Protein AF-A0A7S2IRY1-F1 (afdb_monomer_lite)

pLDDT: mean 79.45, std 18.73, range [34.19, 98.31]

Radius of gyration: 38.82 Å; chains: 1; bounding box: 70×58×123 Å

Sequence (283 aa):
SDCEAAIKAMVGKTEWGMREGLRLLGLPGAPLHFVPGLELRLCGHDIRVAVNTMIGHWLEDERAEFFEVLQRIRRIVECPAMEEQEAELLKQRAALACEKQEVLGRLQTLEAQLSAVDEKLAQLSEQGGEGIGRPSSIQEACATLAPLPSGLTPPCSSRSLPQTTEFSPVVANVAEALTTETQRAMERVATQLQQRRVQLVTGLTAHIEGQEEWLSSLATMPGSVTNASCIVGGASDSSSPLAVAVQDVLELCSKVQAVTGGDNIRPLTEPLTAGRRCRAKWM

Secondary structure (DSSP, 8-state):
-HHHHHHHHHHT--HHHHHHHHHHTT----SEEEETTTEEEETTEE-HHHHHHHHHHHHTT-HHHHHHHHHHHHHHHHS----HHHHHHHHHHHHHHHHHHHHHHHHHHHHHHHHHHHHHHHHHHHHTSSS--------------------------------GGGHHHHHHHHHHHHHHHHHHHHHHHHHHHHHHHHHHHHHHHHHHHHHHHHHHHHHH-TTSSTTTT--S--------HHHHHHHHHHHHHHHHHHHTTTTS---------S---------

Organism: NCBI:txid327968

Structure (mmCIF, N/CA/C/O backbone):
data_AF-A0A7S2IRY1-F1
#
_entry.id   AF-A0A7S2IRY1-F1
#
loop_
_atom_site.group_PDB
_atom_site.id
_atom_site.type_symbol
_atom_site.label_atom_id
_atom_site.label_alt_id
_atom_site.label_comp_id
_atom_site.label_asym_id
_atom_site.label_entity_id
_atom_site.label_seq_id
_atom_site.pdbx_PDB_ins_code
_atom_site.Cartn_x
_atom_site.Cartn_y
_atom_site.Cartn_z
_atom_site.occupancy
_atom_site.B_iso_or_equiv
_atom_site.auth_seq_id
_atom_site.auth_comp_id
_atom_site.auth_asym_id
_atom_site.auth_atom_id
_atom_site.pdbx_PDB_model_num
ATOM 1 N N . SER A 1 1 ? 5.672 5.631 -32.466 1.00 78.00 1 SER A N 1
ATOM 2 C CA . SER A 1 1 ? 6.860 6.126 -31.744 1.00 78.00 1 SER A CA 1
ATOM 3 C C . SER A 1 1 ? 7.013 5.428 -30.405 1.00 78.00 1 SER A C 1
ATOM 5 O O . SER A 1 1 ? 8.084 4.914 -30.118 1.00 78.00 1 SER A O 1
ATOM 7 N N . ASP A 1 2 ? 5.952 5.356 -29.603 1.00 93.44 2 ASP A N 1
ATOM 8 C CA . ASP A 1 2 ? 6.084 5.020 -28.179 1.00 93.44 2 ASP A CA 1
ATOM 9 C C . ASP A 1 2 ? 6.437 3.545 -27.936 1.00 93.44 2 ASP A C 1
ATOM 11 O O . ASP A 1 2 ? 7.211 3.247 -27.031 1.00 93.44 2 ASP A O 1
ATOM 15 N N . CYS A 1 3 ? 5.979 2.628 -28.799 1.00 96.62 3 CYS A N 1
ATOM 16 C CA . CYS A 1 3 ? 6.366 1.213 -28.733 1.00 96.62 3 CYS A CA 1
ATOM 17 C C . CYS A 1 3 ? 7.867 1.003 -28.980 1.00 96.62 3 CYS A C 1
ATOM 19 O O . CYS A 1 3 ? 8.494 0.208 -28.294 1.00 96.62 3 CYS A O 1
ATOM 21 N N . GLU A 1 4 ? 8.468 1.743 -29.911 1.00 97.50 4 GLU A N 1
ATOM 22 C CA . GLU A 1 4 ? 9.901 1.631 -30.199 1.00 97.50 4 GLU A CA 1
ATOM 23 C C . GLU A 1 4 ? 10.741 2.118 -29.012 1.00 97.50 4 GLU A C 1
ATOM 25 O O . GLU A 1 4 ? 11.676 1.440 -28.583 1.00 97.50 4 GLU A O 1
ATOM 30 N N . ALA A 1 5 ? 10.363 3.262 -28.430 1.00 97.69 5 ALA A N 1
ATOM 31 C CA . ALA A 1 5 ? 10.990 3.785 -27.220 1.00 97.69 5 ALA A CA 1
ATOM 32 C C . ALA A 1 5 ? 10.835 2.816 -26.036 1.00 97.69 5 ALA A C 1
ATOM 34 O O . ALA A 1 5 ? 11.799 2.583 -25.304 1.00 97.69 5 ALA A O 1
ATOM 35 N N . ALA A 1 6 ? 9.655 2.204 -25.893 1.00 97.81 6 ALA A N 1
ATOM 36 C CA . ALA A 1 6 ? 9.392 1.210 -24.864 1.00 97.81 6 ALA A CA 1
ATOM 37 C C . ALA A 1 6 ? 10.305 -0.012 -24.996 1.00 97.81 6 ALA A C 1
ATOM 39 O O . ALA A 1 6 ? 10.975 -0.391 -24.036 1.00 97.81 6 ALA A O 1
ATOM 40 N N . ILE A 1 7 ? 10.388 -0.600 -26.193 1.00 98.06 7 ILE A N 1
ATOM 41 C CA . ILE A 1 7 ? 11.222 -1.781 -26.430 1.00 98.06 7 ILE A CA 1
ATOM 42 C C . ILE A 1 7 ? 12.698 -1.441 -26.248 1.00 98.06 7 ILE A C 1
ATOM 44 O O . ILE A 1 7 ? 13.417 -2.181 -25.577 1.00 98.06 7 ILE A O 1
ATOM 48 N N . LYS A 1 8 ? 13.142 -0.278 -26.735 1.00 97.81 8 LYS A N 1
ATOM 49 C CA . LYS A 1 8 ? 14.510 0.205 -26.520 1.00 97.81 8 LYS A CA 1
ATOM 50 C C . LYS A 1 8 ? 14.857 0.319 -25.032 1.00 97.81 8 LYS A C 1
ATOM 52 O O . LYS A 1 8 ? 15.957 -0.068 -24.642 1.00 97.81 8 LYS A O 1
ATOM 57 N N . ALA A 1 9 ? 13.933 0.803 -24.202 1.00 97.69 9 ALA A N 1
ATOM 58 C CA . ALA A 1 9 ? 14.125 0.870 -22.755 1.00 97.69 9 ALA A CA 1
ATOM 59 C C . ALA A 1 9 ? 14.202 -0.531 -22.112 1.00 97.69 9 ALA A C 1
ATOM 61 O O . ALA A 1 9 ? 15.093 -0.790 -21.300 1.00 97.69 9 ALA A O 1
ATOM 62 N N . MET A 1 10 ? 13.324 -1.459 -22.511 1.00 97.50 10 MET A N 1
ATOM 63 C CA . MET A 1 10 ? 13.241 -2.811 -21.932 1.00 97.50 10 MET A CA 1
ATOM 64 C C . MET A 1 10 ? 14.425 -3.708 -22.313 1.00 97.50 10 MET A C 1
ATOM 66 O O . MET A 1 10 ? 14.877 -4.512 -21.495 1.00 97.50 10 MET A O 1
ATOM 70 N N . VAL A 1 11 ? 14.977 -3.549 -23.521 1.00 97.00 11 VAL A N 1
ATOM 71 C CA . VAL A 1 11 ? 16.160 -4.295 -23.995 1.00 97.00 11 VAL A CA 1
ATOM 72 C C . VAL A 1 11 ? 17.392 -4.031 -23.122 1.00 97.00 11 VAL A C 1
ATOM 74 O O . VAL A 1 11 ? 18.251 -4.904 -22.997 1.00 97.00 11 VAL A O 1
ATOM 77 N N . GLY A 1 12 ? 17.452 -2.881 -22.441 1.00 95.12 12 GLY A N 1
ATOM 78 C CA . GLY A 1 12 ? 18.511 -2.560 -21.484 1.00 95.12 12 GLY A CA 1
ATOM 79 C C . GLY A 1 12 ? 18.559 -3.474 -20.252 1.00 95.12 12 GLY A C 1
ATOM 80 O O . GLY A 1 12 ? 19.562 -3.458 -19.544 1.00 95.12 12 GLY A O 1
ATOM 81 N N . LYS A 1 13 ? 17.510 -4.277 -19.989 1.00 95.56 13 LYS A N 1
ATOM 82 C CA . LYS A 1 13 ? 17.414 -5.217 -18.850 1.00 95.56 13 LYS A CA 1
ATOM 83 C C . LYS A 1 13 ? 17.752 -4.580 -17.496 1.00 95.56 13 LYS A C 1
ATOM 85 O O . LYS A 1 13 ? 18.269 -5.249 -16.604 1.00 95.56 13 LYS A O 1
ATOM 90 N N . THR A 1 14 ? 17.453 -3.297 -17.333 1.00 97.25 14 THR A N 1
ATOM 91 C CA . THR A 1 14 ? 17.490 -2.610 -16.040 1.00 97.25 14 THR A CA 1
ATOM 92 C C . THR A 1 14 ? 16.077 -2.545 -15.473 1.00 97.25 14 THR A C 1
ATOM 94 O O . THR A 1 14 ? 15.106 -2.495 -16.227 1.00 97.25 14 THR A O 1
ATOM 97 N N . GLU A 1 15 ? 15.939 -2.530 -14.147 1.00 95.81 15 GLU A N 1
ATOM 98 C CA . GLU A 1 15 ? 14.624 -2.406 -13.501 1.00 95.81 15 GLU A CA 1
ATOM 99 C C . GLU A 1 15 ? 13.897 -1.129 -13.945 1.00 95.81 15 GLU A C 1
ATOM 101 O O . GLU A 1 15 ? 12.714 -1.164 -14.280 1.00 95.81 15 GLU A O 1
ATOM 106 N N . TRP A 1 16 ? 14.629 -0.014 -14.023 1.00 97.00 16 TRP A N 1
ATOM 107 C CA . TRP A 1 16 ? 14.089 1.258 -14.493 1.00 97.00 16 TRP A CA 1
ATOM 108 C C . TRP A 1 16 ? 13.653 1.200 -15.962 1.00 97.00 16 TRP A C 1
ATOM 110 O O . TRP A 1 16 ? 12.541 1.613 -16.276 1.00 97.00 16 TRP A O 1
ATOM 120 N N . GLY A 1 17 ? 14.480 0.639 -16.853 1.00 97.81 17 GLY A N 1
ATOM 121 C CA . GLY A 1 17 ? 14.141 0.511 -18.274 1.00 97.81 17 GLY A CA 1
ATOM 122 C C . GLY A 1 17 ? 12.943 -0.409 -18.506 1.00 97.81 17 GLY A C 1
ATOM 123 O O . GLY A 1 17 ? 12.088 -0.119 -19.342 1.00 97.81 17 GLY A O 1
ATOM 124 N N . MET A 1 18 ? 12.830 -1.473 -17.707 1.00 97.88 18 MET A N 1
ATOM 125 C CA . MET A 1 18 ? 11.669 -2.357 -17.713 1.00 97.88 18 MET A CA 1
ATOM 126 C C . MET A 1 18 ? 10.404 -1.619 -17.259 1.00 97.88 18 MET A C 1
ATOM 128 O O . MET A 1 18 ? 9.388 -1.663 -17.946 1.00 97.88 18 MET A O 1
ATOM 132 N N . ARG A 1 19 ? 10.474 -0.886 -16.140 1.00 97.75 19 ARG A N 1
ATOM 133 C CA . ARG A 1 19 ? 9.362 -0.075 -15.623 1.00 97.75 19 ARG A CA 1
ATOM 134 C C . ARG A 1 19 ? 8.898 0.970 -16.636 1.00 97.75 19 ARG A C 1
ATOM 136 O O . ARG A 1 19 ? 7.700 1.089 -16.880 1.00 97.75 19 ARG A O 1
ATOM 143 N N . GLU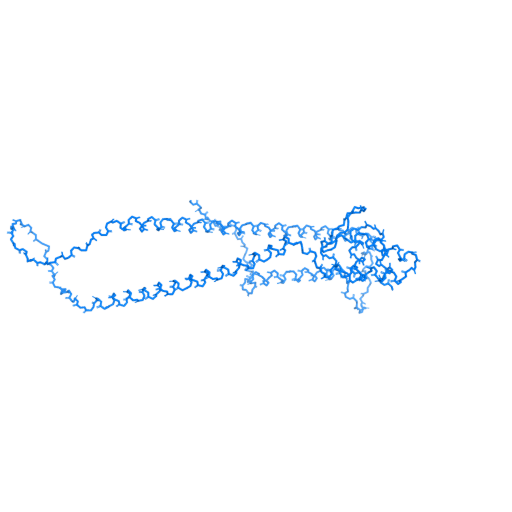 A 1 20 ? 9.835 1.707 -17.224 1.00 97.88 20 GLU A N 1
ATOM 144 C CA . GLU A 1 20 ? 9.529 2.766 -18.183 1.00 97.88 20 GLU A CA 1
ATOM 145 C C . GLU A 1 20 ? 8.936 2.205 -19.477 1.00 97.88 20 GLU A C 1
ATOM 147 O O . GLU A 1 20 ? 7.932 2.718 -19.966 1.00 97.88 20 GLU A O 1
ATOM 152 N N . GLY A 1 21 ? 9.482 1.106 -20.000 1.00 97.94 21 GLY A N 1
ATOM 153 C CA . GLY A 1 21 ? 8.917 0.475 -21.188 1.00 97.94 21 GLY A CA 1
ATOM 154 C C . GLY A 1 21 ? 7.510 -0.072 -20.964 1.00 97.94 21 GLY A C 1
ATOM 155 O O . GLY A 1 21 ? 6.624 0.177 -21.778 1.00 97.94 21 GLY A O 1
ATOM 156 N N . LEU A 1 22 ? 7.254 -0.727 -19.827 1.00 97.44 22 LEU A N 1
ATOM 157 C CA . LEU A 1 22 ? 5.902 -1.166 -19.464 1.00 97.44 22 LEU A CA 1
ATOM 158 C C . LEU A 1 22 ? 4.933 0.027 -19.369 1.00 97.44 22 LEU A C 1
ATOM 160 O O . LEU A 1 22 ? 3.833 -0.033 -19.922 1.00 97.44 22 LEU A O 1
ATOM 164 N N . ARG A 1 23 ? 5.362 1.139 -18.756 1.00 97.56 23 ARG A N 1
ATOM 165 C CA . ARG A 1 23 ? 4.573 2.377 -18.659 1.00 97.56 23 ARG A CA 1
ATOM 166 C C . ARG A 1 23 ? 4.234 2.953 -20.036 1.00 97.56 23 ARG A C 1
ATOM 168 O O . ARG A 1 23 ? 3.080 3.301 -20.279 1.00 97.56 23 ARG A O 1
ATOM 175 N N . LEU A 1 24 ? 5.209 3.026 -20.943 1.00 97.69 24 LEU A N 1
ATOM 176 C CA . LEU A 1 24 ? 5.015 3.507 -22.318 1.00 97.69 24 LEU A CA 1
ATOM 177 C C . LEU A 1 24 ? 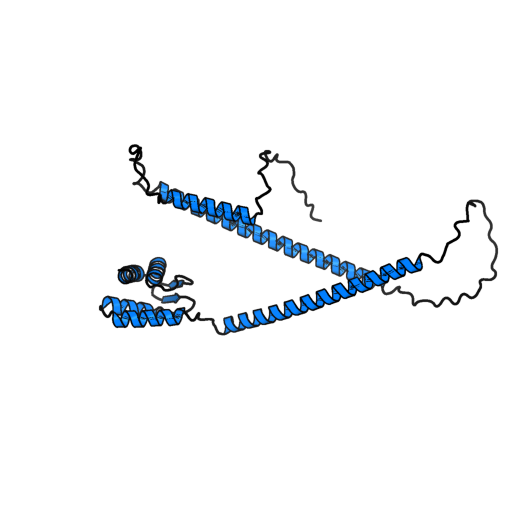4.058 2.614 -23.126 1.00 97.69 24 LEU A C 1
ATOM 179 O O . LEU A 1 24 ? 3.336 3.106 -23.988 1.00 97.69 24 LEU A O 1
ATOM 183 N N . LEU A 1 25 ? 3.993 1.317 -22.815 1.00 97.38 25 LEU A N 1
ATOM 184 C CA . LEU A 1 25 ? 3.030 0.378 -23.404 1.00 97.38 25 LEU A CA 1
ATOM 185 C C . LEU A 1 25 ? 1.635 0.432 -22.748 1.00 97.38 25 LEU A C 1
ATOM 187 O O . LEU A 1 25 ? 0.743 -0.335 -23.128 1.00 97.38 25 LEU A O 1
ATOM 191 N N . GLY A 1 26 ? 1.418 1.329 -21.781 1.00 96.56 26 GLY A N 1
ATOM 192 C CA . GLY A 1 26 ? 0.154 1.479 -21.058 1.00 96.56 26 GLY A CA 1
ATOM 193 C C . GLY A 1 26 ? -0.125 0.350 -20.063 1.00 96.56 26 GLY A C 1
ATOM 194 O O . GLY A 1 26 ? -1.285 0.075 -19.767 1.00 96.56 26 GLY A O 1
ATOM 195 N N . LEU A 1 27 ? 0.916 -0.336 -19.589 1.00 96.69 27 LEU A N 1
ATOM 196 C CA . LEU A 1 27 ? 0.829 -1.304 -18.497 1.00 96.69 27 LEU A CA 1
ATOM 197 C C . LEU A 1 27 ? 1.099 -0.601 -17.155 1.00 96.69 27 LEU A C 1
ATOM 199 O O . LEU A 1 27 ? 1.770 0.437 -17.127 1.00 96.69 27 LEU A O 1
ATOM 203 N N . PRO A 1 28 ? 0.594 -1.131 -16.026 1.00 94.50 28 PRO A N 1
ATOM 204 C CA . PRO A 1 28 ? 0.911 -0.573 -14.716 1.00 94.50 28 PRO A CA 1
ATOM 205 C C . PRO A 1 28 ? 2.423 -0.642 -14.455 1.00 94.50 28 PRO A C 1
ATOM 207 O O . PRO A 1 28 ? 3.086 -1.614 -14.804 1.00 94.50 28 PRO A O 1
ATOM 210 N N . GLY A 1 29 ? 2.979 0.401 -13.833 1.00 89.19 29 GLY A N 1
ATOM 211 C CA . GLY A 1 29 ? 4.409 0.466 -13.496 1.00 89.19 29 GLY A CA 1
ATOM 212 C C . GLY A 1 29 ? 4.774 -0.168 -12.146 1.00 89.19 29 GLY A C 1
ATOM 213 O O . GLY A 1 29 ? 5.958 -0.270 -11.819 1.00 89.19 29 GLY A O 1
ATOM 214 N N . ALA A 1 30 ? 3.777 -0.552 -11.341 1.00 89.06 30 ALA A N 1
ATOM 215 C CA . ALA A 1 30 ? 3.954 -1.095 -9.998 1.00 89.06 30 ALA A CA 1
ATOM 216 C C . ALA A 1 30 ? 2.751 -1.963 -9.560 1.00 89.06 30 ALA A C 1
ATOM 218 O O . ALA A 1 30 ? 1.635 -1.709 -10.015 1.00 89.06 30 ALA A O 1
ATOM 219 N N . PRO A 1 31 ? 2.952 -2.925 -8.634 1.00 93.19 31 PRO A N 1
ATOM 220 C CA . PRO A 1 31 ? 4.247 -3.391 -8.128 1.00 93.19 31 PRO A CA 1
ATOM 221 C C . PRO A 1 31 ? 4.997 -4.216 -9.189 1.00 93.19 31 PRO A C 1
ATOM 223 O O . PRO A 1 31 ? 4.413 -5.089 -9.830 1.00 93.19 31 PRO A O 1
ATOM 226 N N . LEU A 1 32 ? 6.289 -3.925 -9.373 1.00 95.50 32 LEU A N 1
ATOM 227 C CA . LEU A 1 32 ? 7.180 -4.587 -10.332 1.00 95.50 32 LEU A CA 1
ATOM 228 C C . LEU A 1 32 ? 8.333 -5.242 -9.567 1.00 95.50 32 LEU A C 1
ATOM 230 O O . LEU A 1 32 ? 9.050 -4.553 -8.845 1.00 95.50 32 LEU A O 1
ATOM 234 N N . HIS A 1 33 ? 8.527 -6.544 -9.754 1.00 96.56 33 HIS A N 1
ATOM 235 C CA . HIS A 1 33 ? 9.698 -7.269 -9.273 1.00 96.56 33 HIS A CA 1
ATOM 236 C C . HIS A 1 33 ? 10.475 -7.793 -10.474 1.00 96.56 33 HIS A C 1
ATOM 238 O O . HIS A 1 33 ? 9.944 -8.561 -11.276 1.00 96.56 33 HIS A O 1
ATOM 244 N N . PHE A 1 34 ? 11.724 -7.367 -10.621 1.00 97.62 34 PHE A N 1
ATOM 245 C CA . PHE A 1 34 ? 12.540 -7.733 -11.767 1.00 97.62 34 PHE A CA 1
ATOM 246 C C . PHE A 1 34 ? 13.930 -8.166 -11.322 1.00 97.62 34 PHE A C 1
ATOM 248 O O . PHE A 1 34 ? 14.675 -7.395 -10.723 1.00 97.62 34 PHE A O 1
ATOM 255 N N . VAL A 1 35 ? 14.280 -9.401 -11.669 1.00 97.19 35 VAL A N 1
ATOM 256 C CA . VAL A 1 35 ? 15.603 -9.979 -11.466 1.00 97.19 35 VAL A CA 1
ATOM 257 C C . VAL A 1 35 ? 16.132 -10.381 -12.844 1.00 97.19 35 VAL A C 1
ATOM 259 O O . VAL A 1 35 ? 15.630 -11.350 -13.425 1.00 97.19 35 VAL A O 1
ATOM 262 N N . PRO A 1 36 ? 17.116 -9.654 -13.405 1.00 96.19 36 PRO A N 1
ATOM 263 C CA . PRO A 1 36 ? 17.607 -9.891 -14.758 1.00 96.19 36 PRO A CA 1
ATOM 264 C C . PRO A 1 36 ? 17.948 -11.363 -15.020 1.00 96.19 36 PRO A C 1
ATOM 266 O O . PRO A 1 36 ? 18.744 -11.972 -14.312 1.00 96.19 36 PRO A O 1
ATOM 269 N N . GLY A 1 37 ? 17.330 -11.943 -16.051 1.00 93.81 37 GLY A N 1
ATOM 270 C CA . GLY A 1 37 ? 17.535 -13.343 -16.446 1.00 93.81 37 GLY A CA 1
ATOM 271 C C . GLY A 1 37 ? 16.781 -14.382 -15.608 1.00 93.81 37 GLY A C 1
ATOM 272 O O . GLY A 1 37 ? 16.612 -15.509 -16.071 1.00 93.81 37 GLY A O 1
ATOM 273 N N . LEU A 1 38 ? 16.258 -14.013 -14.438 1.00 96.75 38 LEU A N 1
ATOM 274 C CA . LEU A 1 38 ? 15.583 -14.931 -13.521 1.00 96.75 38 LEU A CA 1
ATOM 275 C C . LEU A 1 38 ? 14.073 -14.702 -13.510 1.00 96.75 38 LEU A C 1
ATOM 277 O O . LEU A 1 38 ? 13.336 -15.562 -13.984 1.00 96.75 38 LEU A O 1
ATOM 281 N N . GLU A 1 39 ? 13.619 -13.530 -13.069 1.00 96.81 39 GLU A N 1
ATOM 282 C CA . GLU A 1 39 ? 12.204 -13.262 -12.800 1.00 96.81 39 GLU A CA 1
ATOM 283 C C . GLU A 1 39 ? 11.764 -11.896 -13.332 1.00 96.81 39 GLU A C 1
ATOM 285 O O . GLU A 1 39 ? 12.514 -10.919 -13.300 1.00 96.81 39 GLU A O 1
ATOM 290 N N . LEU A 1 40 ? 10.521 -11.820 -13.804 1.00 97.38 40 LEU A N 1
ATOM 291 C CA . LEU A 1 40 ? 9.846 -10.562 -14.107 1.00 97.38 40 LEU A CA 1
ATOM 292 C C . LEU A 1 40 ? 8.380 -10.703 -13.710 1.00 97.38 40 LEU A C 1
ATOM 294 O O . LEU A 1 40 ? 7.582 -11.274 -14.454 1.00 97.38 40 LEU A O 1
ATOM 298 N N . ARG A 1 41 ? 8.039 -10.176 -12.534 1.00 96.25 41 ARG A N 1
ATOM 299 C CA . ARG A 1 41 ? 6.676 -10.172 -12.016 1.00 96.25 41 ARG A CA 1
ATOM 300 C C . ARG A 1 41 ? 6.079 -8.777 -12.050 1.00 96.25 41 ARG A C 1
ATOM 302 O O . ARG A 1 41 ? 6.703 -7.827 -11.578 1.00 96.25 41 ARG A O 1
ATOM 309 N N 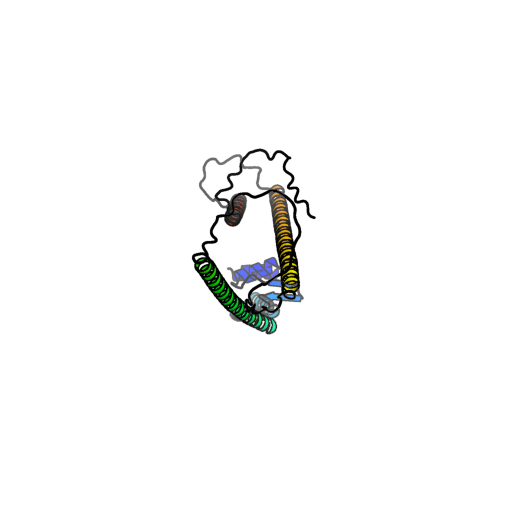. LEU A 1 42 ? 4.855 -8.667 -12.547 1.00 95.56 42 LEU A N 1
ATOM 310 C CA . LEU A 1 42 ? 4.083 -7.430 -12.552 1.00 95.56 42 LEU A CA 1
ATOM 311 C C . LEU A 1 42 ? 2.722 -7.684 -11.910 1.00 95.56 42 LEU A C 1
ATOM 313 O O . LEU A 1 42 ? 1.998 -8.582 -12.332 1.00 95.56 42 LEU A O 1
ATOM 317 N N . CYS A 1 43 ? 2.393 -6.914 -10.870 1.00 93.12 43 CYS A N 1
ATOM 318 C CA . CYS A 1 43 ? 1.169 -7.104 -10.082 1.00 93.12 43 CYS A CA 1
ATOM 319 C C . CYS A 1 43 ? 1.008 -8.553 -9.575 1.00 93.12 43 CYS A C 1
ATOM 321 O O . CYS A 1 43 ? -0.085 -9.110 -9.602 1.00 93.12 43 CYS A O 1
ATOM 323 N N . GLY A 1 44 ? 2.121 -9.172 -9.160 1.00 91.25 44 GLY A N 1
ATOM 324 C CA . GLY A 1 44 ? 2.169 -10.554 -8.664 1.00 91.25 44 GLY A CA 1
ATOM 325 C C . GLY A 1 44 ? 2.313 -11.631 -9.747 1.00 91.25 44 GLY A C 1
ATOM 326 O O . GLY A 1 44 ? 2.768 -12.731 -9.443 1.00 91.25 44 GLY A O 1
ATOM 327 N N . HIS A 1 45 ? 2.029 -11.315 -11.013 1.00 93.62 45 HIS A N 1
ATOM 328 C CA . HIS A 1 45 ? 2.075 -12.279 -12.118 1.00 93.62 45 HIS A CA 1
ATOM 329 C C . HIS A 1 45 ? 3.453 -12.383 -12.751 1.00 93.62 45 HIS A C 1
ATOM 331 O O . HIS A 1 45 ? 4.014 -11.358 -13.131 1.00 93.62 45 HIS A O 1
ATOM 337 N N . ASP A 1 46 ? 3.964 -13.598 -12.957 1.00 95.75 46 ASP A N 1
ATOM 338 C CA . ASP A 1 46 ? 5.154 -13.815 -13.789 1.00 95.75 46 ASP A CA 1
ATOM 339 C C . ASP A 1 46 ? 4.816 -13.585 -15.270 1.00 95.75 46 ASP A C 1
ATOM 341 O O . ASP A 1 46 ? 4.139 -14.386 -15.917 1.00 95.75 46 ASP A O 1
ATOM 345 N N . ILE A 1 47 ? 5.301 -12.465 -15.806 1.00 97.00 47 ILE A N 1
ATOM 346 C CA . ILE A 1 47 ? 5.108 -12.061 -17.201 1.00 97.00 47 ILE A CA 1
ATOM 347 C C . ILE A 1 47 ? 6.397 -12.180 -18.020 1.00 97.00 47 ILE A C 1
ATOM 349 O O . ILE A 1 47 ? 6.432 -11.741 -19.171 1.00 97.00 47 ILE A O 1
ATOM 353 N N . ARG A 1 48 ? 7.464 -12.781 -17.472 1.00 97.50 48 ARG A N 1
ATOM 354 C CA . ARG A 1 48 ? 8.789 -12.845 -18.112 1.00 97.50 48 ARG A CA 1
ATOM 355 C C . ARG A 1 48 ? 8.735 -13.427 -19.517 1.00 97.50 48 ARG A C 1
ATOM 357 O O . ARG A 1 48 ? 9.284 -12.851 -20.454 1.00 97.50 48 ARG A O 1
ATOM 364 N N . VAL A 1 49 ? 8.072 -14.573 -19.663 1.00 97.44 49 VAL A N 1
ATOM 365 C CA . VAL A 1 49 ? 7.977 -15.282 -20.946 1.00 97.44 49 VAL A CA 1
ATOM 366 C C . VAL A 1 49 ? 7.190 -14.452 -21.957 1.00 97.44 49 VAL A C 1
ATOM 368 O O . VAL A 1 49 ? 7.637 -14.295 -23.090 1.00 97.44 49 VAL A O 1
ATOM 371 N N . ALA A 1 50 ? 6.065 -13.867 -21.542 1.00 97.81 50 ALA A N 1
ATOM 372 C CA . ALA A 1 50 ? 5.236 -13.040 -22.412 1.00 97.81 50 ALA A CA 1
ATOM 373 C C . ALA A 1 50 ? 5.983 -11.780 -22.875 1.00 97.81 50 ALA A C 1
ATOM 375 O O . ALA A 1 50 ? 5.978 -11.475 -24.061 1.00 97.81 50 ALA A O 1
ATOM 376 N N . VAL A 1 51 ? 6.693 -11.095 -21.976 1.00 97.56 51 VAL A N 1
ATOM 377 C CA . VAL A 1 51 ? 7.492 -9.909 -22.320 1.00 97.56 51 VAL A CA 1
ATOM 378 C C . VAL A 1 51 ? 8.633 -10.254 -23.276 1.00 97.56 51 VAL A C 1
ATOM 380 O O . VAL A 1 51 ? 8.820 -9.555 -24.267 1.00 97.56 51 VAL A O 1
ATOM 383 N N . ASN A 1 52 ? 9.368 -11.343 -23.034 1.00 97.69 52 ASN A N 1
ATOM 384 C CA . ASN A 1 52 ? 10.434 -11.771 -23.945 1.00 97.69 52 ASN A CA 1
ATOM 385 C C . ASN A 1 52 ? 9.886 -12.156 -25.327 1.00 97.69 52 ASN A C 1
ATOM 387 O O . ASN A 1 52 ? 10.491 -11.806 -26.335 1.00 97.69 52 ASN A O 1
ATOM 391 N N . THR A 1 53 ? 8.732 -12.828 -25.370 1.00 98.12 53 THR A N 1
ATOM 392 C CA . THR A 1 53 ? 8.044 -13.191 -26.621 1.00 98.12 53 THR A CA 1
ATOM 393 C C . THR A 1 53 ? 7.605 -11.937 -27.379 1.00 98.12 53 THR A C 1
ATOM 395 O O . THR A 1 53 ? 7.875 -11.801 -28.566 1.00 98.12 53 THR A O 1
ATOM 398 N N . MET A 1 54 ? 7.012 -10.970 -26.674 1.00 98.31 54 MET A N 1
ATOM 399 C CA . MET A 1 54 ? 6.613 -9.676 -27.228 1.00 98.31 54 MET A CA 1
ATOM 400 C C . MET A 1 54 ? 7.810 -8.915 -27.822 1.00 98.31 54 MET A C 1
ATOM 402 O O . MET A 1 54 ? 7.719 -8.412 -28.937 1.00 98.31 54 MET A O 1
ATOM 406 N N . ILE A 1 55 ? 8.941 -8.847 -27.109 1.00 97.75 55 ILE A N 1
ATOM 407 C CA . ILE A 1 55 ? 10.171 -8.220 -27.623 1.00 97.75 55 ILE A CA 1
ATOM 408 C C . ILE A 1 55 ? 10.695 -8.975 -28.855 1.00 97.75 55 ILE A C 1
ATOM 410 O O . ILE A 1 55 ? 11.140 -8.330 -29.798 1.00 97.75 55 ILE A O 1
ATOM 414 N N . GLY A 1 56 ? 10.617 -10.310 -28.869 1.00 97.94 56 GLY A N 1
ATOM 415 C CA . GLY A 1 56 ? 10.989 -11.141 -30.019 1.00 97.94 56 GLY A CA 1
ATOM 416 C C . GLY A 1 56 ? 10.218 -10.768 -31.284 1.00 97.94 56 GLY A C 1
ATOM 417 O O . GLY A 1 56 ? 10.837 -10.363 -32.263 1.00 97.94 56 GLY A O 1
ATOM 418 N N . HIS A 1 57 ? 8.882 -10.770 -31.219 1.00 98.31 57 HIS A N 1
ATOM 419 C CA . HIS A 1 57 ? 8.030 -10.365 -32.346 1.00 98.31 57 HIS A CA 1
ATOM 420 C C . HIS A 1 57 ? 8.329 -8.939 -32.828 1.00 98.31 57 HIS A C 1
ATOM 422 O O . HIS A 1 57 ? 8.332 -8.671 -34.026 1.00 98.31 57 HIS A O 1
ATOM 428 N N . TRP A 1 58 ? 8.645 -8.013 -31.914 1.00 97.69 58 TRP A N 1
ATOM 429 C CA . TRP A 1 58 ? 9.051 -6.661 -32.306 1.00 97.69 58 TRP A CA 1
ATOM 430 C C . TRP A 1 58 ? 10.361 -6.643 -33.111 1.00 97.69 58 TRP A C 1
ATOM 432 O O . TRP A 1 58 ? 10.479 -5.880 -34.066 1.00 97.69 58 TRP A O 1
ATOM 442 N N . LEU A 1 59 ? 11.348 -7.462 -32.736 1.00 96.69 59 LEU A N 1
ATOM 443 C CA . LEU A 1 59 ? 12.638 -7.547 -33.433 1.00 96.69 59 LEU A CA 1
ATOM 444 C C . LEU A 1 59 ? 12.536 -8.244 -34.798 1.00 96.69 59 LEU A C 1
ATOM 446 O O . LEU A 1 59 ? 13.356 -7.972 -35.672 1.00 96.69 59 LEU A O 1
ATOM 450 N N . GLU A 1 60 ? 11.541 -9.110 -34.977 1.00 97.81 60 GLU A N 1
ATOM 451 C CA . GLU A 1 60 ? 11.243 -9.813 -36.232 1.00 97.81 60 GLU A CA 1
ATOM 452 C C . GLU A 1 60 ? 10.277 -9.024 -37.144 1.00 97.81 60 GLU A C 1
ATOM 454 O O . GLU A 1 60 ? 9.928 -9.485 -38.226 1.00 97.81 60 GLU A O 1
ATOM 459 N N . ASP A 1 61 ? 9.888 -7.805 -36.738 1.00 96.81 61 ASP A N 1
ATOM 460 C CA . ASP A 1 61 ? 8.920 -6.927 -37.422 1.00 96.81 61 ASP A CA 1
ATOM 461 C C . ASP A 1 61 ? 7.490 -7.527 -37.530 1.00 96.81 61 ASP A C 1
ATOM 463 O O . ASP A 1 61 ? 6.649 -7.081 -38.317 1.00 96.81 61 ASP A O 1
ATOM 467 N N . GLU A 1 62 ? 7.172 -8.495 -36.665 1.00 97.88 62 GLU A N 1
ATOM 468 C CA . GLU A 1 62 ? 5.879 -9.181 -36.528 1.00 97.88 62 GLU A CA 1
ATOM 469 C C . GLU A 1 62 ? 4.912 -8.376 -35.640 1.00 97.88 62 GLU A C 1
ATOM 471 O O . GLU A 1 62 ? 4.682 -8.639 -34.454 1.00 97.88 62 GLU A O 1
ATOM 476 N N . ARG A 1 63 ? 4.367 -7.289 -36.199 1.00 97.00 63 ARG A N 1
ATOM 477 C CA . ARG A 1 63 ? 3.584 -6.317 -35.414 1.00 97.00 63 ARG A CA 1
ATOM 478 C C . ARG A 1 63 ? 2.257 -6.863 -34.892 1.00 97.00 63 ARG A C 1
ATOM 480 O O . ARG A 1 63 ? 1.820 -6.420 -33.830 1.00 97.00 63 ARG A O 1
ATOM 487 N N . ALA A 1 64 ? 1.588 -7.757 -35.619 1.00 97.56 64 ALA A N 1
ATOM 488 C CA . ALA A 1 64 ? 0.280 -8.266 -35.202 1.00 97.56 64 ALA A CA 1
ATOM 489 C C . ALA A 1 64 ? 0.421 -9.130 -33.940 1.00 97.56 64 ALA A C 1
ATOM 491 O O . ALA A 1 64 ? -0.262 -8.906 -32.942 1.00 97.56 64 ALA A O 1
ATOM 492 N N . GLU A 1 65 ? 1.401 -10.021 -33.963 1.00 98.19 65 GLU A N 1
ATOM 493 C CA . GLU A 1 65 ? 1.790 -10.945 -32.910 1.00 98.19 65 GLU A CA 1
ATOM 494 C C . GLU A 1 65 ? 2.263 -10.177 -31.669 1.00 98.19 65 GLU A C 1
ATOM 496 O O . GLU A 1 65 ? 1.821 -10.453 -30.550 1.00 98.19 65 GLU A O 1
ATOM 501 N N . PHE A 1 66 ? 3.066 -9.121 -31.858 1.00 98.12 66 PHE A N 1
ATOM 502 C CA . PHE A 1 66 ? 3.424 -8.180 -30.793 1.00 98.12 66 PHE A CA 1
ATOM 503 C C . PHE A 1 66 ? 2.186 -7.633 -30.059 1.00 98.12 66 PHE A C 1
ATOM 505 O O . PHE A 1 66 ? 2.126 -7.664 -28.824 1.00 98.12 66 PHE A O 1
ATOM 512 N N . PHE A 1 67 ? 1.182 -7.146 -30.799 1.00 97.69 67 PHE A N 1
ATOM 513 C CA . PHE A 1 67 ? -0.034 -6.589 -30.202 1.00 97.69 67 PHE A CA 1
ATOM 514 C C . PHE A 1 67 ? -0.886 -7.653 -29.508 1.00 97.69 67 PHE A C 1
ATOM 516 O O . PHE A 1 67 ? -1.452 -7.368 -28.449 1.00 97.69 67 PHE A O 1
ATOM 523 N N . GLU A 1 68 ? -0.965 -8.869 -30.050 1.00 98.00 68 GLU A N 1
ATOM 524 C CA . GLU A 1 68 ? -1.674 -9.972 -29.398 1.00 98.00 68 GLU A CA 1
ATOM 525 C C . GLU A 1 68 ? -1.047 -10.329 -28.046 1.00 98.00 68 GLU A C 1
ATOM 527 O O . GLU A 1 68 ? -1.759 -10.451 -27.040 1.00 98.00 68 GLU A O 1
ATOM 532 N N . VAL A 1 69 ? 0.285 -10.430 -27.985 1.00 98.31 69 VAL A N 1
ATOM 533 C CA . VAL A 1 69 ? 0.994 -10.709 -26.730 1.00 98.31 69 VAL A CA 1
ATOM 534 C C . VAL A 1 69 ? 0.839 -9.547 -25.748 1.00 98.31 69 VAL A C 1
ATOM 536 O O . VAL A 1 69 ? 0.566 -9.785 -24.571 1.00 98.31 69 VAL A O 1
ATOM 539 N N . LEU A 1 70 ? 0.918 -8.295 -26.209 1.00 97.94 70 LEU A N 1
ATOM 540 C CA . LEU A 1 70 ? 0.689 -7.125 -25.357 1.00 97.94 70 LEU A CA 1
ATOM 541 C C . LEU A 1 70 ? -0.727 -7.118 -24.759 1.00 97.94 70 LEU A C 1
ATOM 543 O O . LEU A 1 70 ? -0.895 -6.877 -23.562 1.00 97.94 70 LEU A O 1
ATOM 547 N N . GLN A 1 71 ? -1.753 -7.422 -25.558 1.00 97.50 71 GLN A N 1
ATOM 548 C CA . GLN A 1 71 ? -3.122 -7.557 -25.055 1.00 97.50 71 GLN A CA 1
ATOM 549 C C . GLN A 1 71 ? -3.260 -8.708 -24.059 1.00 97.50 71 GLN A C 1
ATOM 551 O O . GLN A 1 71 ? -3.987 -8.584 -23.074 1.00 97.50 71 GLN A O 1
ATOM 556 N N . ARG A 1 72 ? -2.572 -9.828 -24.296 1.00 97.19 72 ARG A N 1
ATOM 557 C CA . ARG A 1 72 ? -2.548 -10.947 -23.352 1.00 97.19 72 ARG A CA 1
ATOM 558 C C . ARG A 1 72 ? -1.926 -10.532 -22.023 1.00 97.19 72 ARG A C 1
ATOM 560 O O . ARG A 1 72 ? -2.496 -10.859 -20.987 1.00 97.19 72 ARG A O 1
ATOM 567 N N . ILE A 1 73 ? -0.814 -9.792 -22.046 1.00 96.81 73 ILE A N 1
ATOM 568 C CA . ILE A 1 73 ? -0.205 -9.239 -20.832 1.00 96.81 73 ILE A CA 1
ATOM 569 C C . ILE A 1 73 ? -1.223 -8.348 -20.124 1.00 96.81 73 ILE A C 1
ATOM 571 O O . ILE A 1 73 ? -1.492 -8.605 -18.958 1.00 96.81 73 ILE A O 1
ATOM 575 N N . ARG A 1 74 ? -1.863 -7.394 -20.818 1.00 96.12 74 ARG A N 1
ATOM 576 C CA . ARG A 1 74 ? -2.900 -6.522 -20.226 1.00 96.12 74 ARG A CA 1
ATOM 577 C C . ARG A 1 74 ? -3.978 -7.309 -19.488 1.00 96.12 74 ARG A C 1
ATOM 579 O O . ARG A 1 74 ? -4.215 -7.029 -18.321 1.00 96.12 74 ARG A O 1
ATOM 586 N N . ARG A 1 75 ? -4.543 -8.346 -20.114 1.00 95.19 75 ARG A N 1
ATOM 587 C CA . ARG A 1 75 ? -5.560 -9.206 -19.480 1.00 95.19 75 ARG A CA 1
ATOM 588 C C . ARG A 1 75 ? -5.049 -9.906 -18.219 1.00 95.19 75 ARG A C 1
ATOM 590 O O . ARG A 1 75 ? -5.801 -10.043 -17.263 1.00 95.19 75 ARG A O 1
ATOM 597 N N . ILE A 1 76 ? -3.787 -10.344 -18.211 1.00 92.88 76 ILE A N 1
ATOM 598 C CA . ILE A 1 76 ? -3.161 -10.943 -17.023 1.00 92.88 76 ILE A CA 1
ATOM 599 C C . ILE A 1 76 ? -3.069 -9.901 -15.907 1.00 92.88 76 ILE A C 1
ATOM 601 O O . ILE A 1 76 ? -3.468 -10.182 -14.785 1.00 92.88 76 ILE A O 1
ATOM 605 N N . VAL A 1 77 ? -2.587 -8.690 -16.204 1.00 93.19 77 VAL A N 1
ATOM 606 C CA . VAL A 1 77 ? -2.373 -7.668 -15.166 1.00 93.19 77 VAL A CA 1
ATOM 607 C C . VAL A 1 77 ? -3.670 -7.013 -14.676 1.00 93.19 77 VAL A C 1
ATOM 609 O O . VAL A 1 77 ? -3.733 -6.582 -13.528 1.00 93.19 77 VAL A O 1
ATOM 612 N N . GLU A 1 78 ? -4.702 -6.935 -15.520 1.00 90.94 78 GLU A N 1
ATOM 613 C CA . GLU A 1 78 ? -6.025 -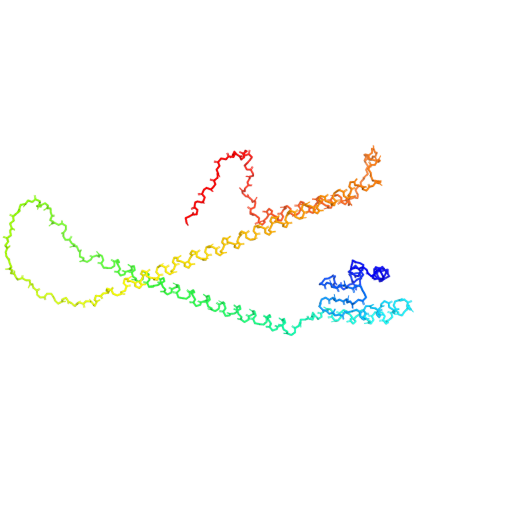6.391 -15.170 1.00 90.94 78 GLU A CA 1
ATOM 614 C C . GLU A 1 78 ? -6.760 -7.248 -14.132 1.00 90.94 78 GLU A C 1
ATOM 616 O O . GLU A 1 78 ? -7.539 -6.722 -13.336 1.00 90.94 78 GLU A O 1
ATOM 621 N N . CYS A 1 79 ? -6.498 -8.555 -14.102 1.00 80.62 79 CYS A N 1
ATOM 622 C CA . CYS A 1 79 ? -6.962 -9.440 -13.044 1.00 80.62 79 CYS A CA 1
ATOM 623 C C . CYS A 1 79 ? -5.824 -9.623 -12.037 1.00 80.62 79 CYS A C 1
ATOM 625 O O . CYS A 1 79 ? -4.992 -10.497 -12.266 1.00 80.62 79 CYS A O 1
ATOM 627 N N . PRO A 1 80 ? -5.732 -8.832 -10.949 1.00 70.69 80 PRO A N 1
ATOM 628 C CA . PRO A 1 80 ? -4.672 -9.020 -9.963 1.00 70.69 80 PRO A CA 1
ATOM 629 C C . PRO A 1 80 ? -4.630 -10.490 -9.540 1.00 70.69 80 PRO A C 1
ATOM 631 O O . PRO A 1 80 ? -5.679 -11.068 -9.244 1.00 70.69 80 PRO A O 1
ATOM 634 N N . ALA A 1 81 ? -3.437 -11.096 -9.556 1.00 69.19 81 ALA A N 1
ATOM 635 C CA . ALA A 1 81 ? -3.202 -12.416 -8.980 1.00 69.19 81 ALA A CA 1
ATOM 636 C C . ALA A 1 81 ? -3.352 -12.257 -7.474 1.00 69.19 81 ALA A C 1
ATOM 638 O O . ALA A 1 81 ? -2.379 -12.123 -6.743 1.00 69.19 81 ALA A O 1
ATOM 639 N N . MET A 1 82 ? -4.598 -12.180 -7.027 1.00 71.50 82 MET A N 1
ATOM 640 C CA . MET A 1 82 ? -4.918 -12.347 -5.635 1.00 71.50 82 MET A CA 1
ATOM 641 C C . MET A 1 82 ? -4.733 -13.832 -5.391 1.00 71.50 82 MET A C 1
ATOM 643 O O . MET A 1 82 ? -5.490 -14.650 -5.923 1.00 71.50 82 MET A O 1
ATOM 647 N N . GLU A 1 83 ? -3.672 -14.186 -4.671 1.00 78.94 83 GLU A N 1
ATOM 648 C CA . GLU A 1 83 ? -3.527 -15.558 -4.209 1.00 78.94 83 GLU A CA 1
ATOM 649 C C . GLU A 1 83 ? -4.813 -15.932 -3.463 1.00 78.94 83 GLU A C 1
ATOM 651 O O . GLU A 1 83 ? -5.386 -15.119 -2.734 1.00 78.94 83 GLU A O 1
ATOM 656 N N . GLU A 1 84 ? -5.301 -17.158 -3.650 1.00 81.25 84 GLU A N 1
ATOM 657 C CA . GLU A 1 84 ? -6.537 -17.627 -3.009 1.00 81.25 84 GLU A CA 1
ATOM 658 C C . GLU A 1 84 ? -6.489 -17.422 -1.482 1.00 81.25 84 GLU A C 1
ATOM 660 O O . GLU A 1 84 ? -7.486 -17.075 -0.849 1.00 81.25 84 GLU A O 1
ATOM 665 N N . GLN A 1 85 ? -5.285 -17.516 -0.910 1.00 78.62 85 GLN A N 1
ATOM 666 C CA . GLN A 1 85 ? -5.002 -17.206 0.484 1.00 78.62 85 GLN A CA 1
ATOM 667 C C . GLN A 1 85 ? -5.215 -15.724 0.836 1.00 78.62 85 GLN A C 1
ATOM 669 O O . GLN A 1 85 ? -5.784 -15.430 1.885 1.00 78.62 85 GLN A O 1
ATOM 674 N N . GLU A 1 86 ? -4.805 -14.778 -0.012 1.00 81.06 86 GLU A N 1
ATOM 675 C CA . GLU A 1 86 ? -5.058 -13.347 0.204 1.00 81.06 86 GLU A CA 1
ATOM 676 C C . GLU A 1 86 ? -6.548 -13.014 0.094 1.00 81.06 86 GLU A C 1
ATOM 678 O O . GLU A 1 86 ? -7.069 -12.243 0.904 1.00 81.06 86 GLU A O 1
ATOM 683 N N . ALA A 1 87 ? -7.253 -13.630 -0.860 1.00 82.31 87 ALA A N 1
ATOM 684 C CA . ALA A 1 87 ? -8.698 -13.477 -1.003 1.00 82.31 87 ALA A CA 1
ATOM 685 C C . ALA A 1 87 ? -9.438 -13.971 0.251 1.00 82.31 87 ALA A C 1
ATOM 687 O O . ALA A 1 87 ? -10.323 -13.284 0.774 1.00 82.31 87 ALA A O 1
ATOM 688 N N . GLU A 1 88 ? -9.033 -15.127 0.781 1.00 90.38 88 GLU A N 1
ATOM 689 C CA . GLU A 1 88 ? -9.589 -15.675 2.015 1.00 90.38 88 GLU A CA 1
ATOM 690 C C . GLU A 1 88 ? -9.243 -14.798 3.230 1.00 90.38 88 GLU A C 1
ATOM 692 O O . GLU A 1 88 ? -10.116 -14.520 4.050 1.00 90.38 88 GLU A O 1
ATOM 697 N N . LEU A 1 89 ? -8.023 -14.260 3.324 1.00 86.81 89 LEU A N 1
ATOM 698 C CA . LEU A 1 89 ? -7.652 -13.313 4.384 1.00 86.81 89 LEU A CA 1
ATOM 699 C C . LEU A 1 89 ? -8.459 -12.009 4.314 1.00 86.81 89 LEU A C 1
ATOM 701 O O . LEU A 1 89 ? -8.871 -11.482 5.350 1.00 86.81 89 LEU A O 1
ATOM 705 N N . LEU A 1 90 ? -8.729 -11.482 3.117 1.00 84.75 90 LEU A N 1
ATOM 706 C CA . LEU A 1 90 ? -9.588 -10.308 2.941 1.00 84.75 90 LEU A CA 1
ATOM 707 C C . LEU A 1 90 ? -11.029 -10.594 3.369 1.00 84.75 90 LEU A C 1
ATOM 709 O O . LEU A 1 90 ? -11.649 -9.763 4.039 1.00 84.75 90 LEU A O 1
ATOM 713 N N . LYS A 1 91 ? -11.544 -11.782 3.051 1.00 91.56 91 LYS A N 1
ATOM 714 C CA . LYS A 1 91 ? -12.861 -12.244 3.496 1.00 91.56 91 LYS A CA 1
ATOM 715 C C . LYS A 1 91 ? -12.924 -12.404 5.018 1.00 91.56 91 LYS A C 1
ATOM 717 O O . LYS A 1 91 ? -13.868 -11.913 5.636 1.00 91.56 91 LYS A O 1
ATOM 722 N N . GLN A 1 92 ? -11.903 -13.001 5.633 1.00 92.12 92 GLN A N 1
ATOM 723 C CA . GLN A 1 92 ? -11.783 -13.108 7.091 1.00 92.12 92 GLN A CA 1
ATOM 724 C C . GLN A 1 92 ? -11.720 -11.729 7.751 1.00 92.12 92 GLN A C 1
ATOM 726 O O . GLN A 1 92 ? -12.415 -11.472 8.732 1.00 92.12 92 GLN A O 1
ATOM 731 N N . ARG A 1 93 ? -10.948 -10.799 7.182 1.00 91.31 93 ARG A N 1
ATOM 732 C CA . ARG A 1 93 ? -10.877 -9.416 7.665 1.00 91.31 93 ARG A CA 1
ATOM 733 C C . ARG A 1 93 ? -12.237 -8.720 7.597 1.00 91.31 93 ARG A C 1
ATOM 735 O O . ARG A 1 93 ? -12.588 -8.005 8.533 1.00 91.31 93 ARG A O 1
ATOM 742 N N . ALA A 1 94 ? -12.991 -8.914 6.516 1.00 90.06 94 ALA A N 1
ATOM 743 C CA . ALA A 1 94 ? -14.334 -8.358 6.379 1.00 90.06 94 ALA A CA 1
ATOM 744 C C . ALA A 1 94 ? -15.301 -8.946 7.423 1.00 90.06 94 ALA A C 1
ATOM 746 O O . ALA A 1 94 ? -16.025 -8.190 8.067 1.00 90.06 94 ALA A O 1
ATOM 747 N N . ALA A 1 95 ? -15.251 -10.262 7.655 1.00 94.75 95 ALA A N 1
ATOM 748 C CA . ALA A 1 95 ? -16.055 -10.926 8.682 1.00 94.75 95 ALA A CA 1
ATOM 749 C C . ALA A 1 95 ? -15.749 -10.388 10.091 1.00 94.75 95 ALA A C 1
ATOM 751 O O . ALA A 1 95 ? -16.659 -9.960 10.801 1.00 94.75 95 ALA A O 1
ATOM 752 N N . LEU A 1 96 ? -14.467 -10.292 10.456 1.00 94.19 96 LEU A N 1
ATOM 753 C CA . LEU A 1 96 ? -14.039 -9.731 11.742 1.00 94.19 96 LEU A CA 1
ATOM 754 C C . LEU A 1 96 ? -14.440 -8.257 11.907 1.00 94.19 96 LEU A C 1
ATOM 756 O O . LEU A 1 96 ? -14.747 -7.813 13.013 1.00 94.19 96 LEU A O 1
ATOM 760 N N . ALA A 1 97 ? -14.450 -7.475 10.823 1.00 88.69 97 ALA A N 1
ATOM 761 C CA . ALA A 1 97 ? -14.916 -6.092 10.865 1.00 88.69 97 ALA A CA 1
ATOM 762 C C . ALA A 1 97 ? -16.424 -6.003 11.158 1.00 88.69 97 ALA A C 1
ATOM 764 O O . ALA A 1 97 ? -16.837 -5.145 11.942 1.00 88.69 97 ALA A O 1
ATOM 765 N N . CYS A 1 98 ? -17.230 -6.900 10.583 1.00 94.00 98 CYS A N 1
ATOM 766 C CA . CYS A 1 98 ? -18.653 -7.014 10.900 1.00 94.00 98 CYS A CA 1
ATOM 767 C C . CYS A 1 98 ? -18.878 -7.407 12.368 1.00 94.00 98 CYS A C 1
ATOM 769 O O . CYS A 1 98 ? -19.638 -6.730 13.059 1.00 94.00 98 CYS A O 1
ATOM 771 N N . GLU A 1 99 ? -18.171 -8.424 12.871 1.00 95.31 99 GLU A N 1
ATOM 772 C CA . GLU A 1 99 ? -18.258 -8.846 14.279 1.00 95.31 99 GLU A CA 1
ATOM 773 C C . GLU A 1 99 ? -17.869 -7.716 15.241 1.00 95.31 99 GLU A C 1
ATOM 775 O O . GLU A 1 99 ? -18.572 -7.442 16.215 1.00 95.31 99 GLU A O 1
ATOM 780 N N . LYS A 1 100 ? -16.781 -6.993 14.943 1.00 95.12 100 LYS A N 1
ATOM 781 C CA . LYS A 1 100 ? -16.364 -5.820 15.722 1.00 95.12 100 LYS A CA 1
ATOM 782 C C . LYS A 1 100 ? -17.483 -4.780 15.804 1.00 95.12 100 LYS A C 1
ATOM 784 O O . LYS A 1 100 ? -17.728 -4.235 16.880 1.00 95.12 100 LYS A O 1
ATOM 789 N N . GLN A 1 101 ? -18.138 -4.483 14.683 1.00 94.69 101 GLN A N 1
ATOM 790 C CA . GLN A 1 101 ? -19.209 -3.492 14.644 1.00 94.69 101 GLN A CA 1
ATOM 791 C C . GLN A 1 101 ? -20.427 -3.936 15.463 1.00 94.69 101 GLN A C 1
ATOM 793 O O . GLN A 1 101 ? -21.035 -3.118 16.153 1.00 94.69 101 GLN A O 1
ATOM 798 N N . GLU A 1 102 ? -20.751 -5.229 15.442 1.00 96.69 102 GLU A N 1
ATOM 799 C CA . GLU A 1 102 ? -21.823 -5.796 16.258 1.00 96.69 102 GLU A CA 1
ATOM 800 C C . GLU A 1 102 ? -21.526 -5.672 17.760 1.00 96.69 102 GLU A C 1
ATOM 802 O O . GLU A 1 102 ? -22.376 -5.217 18.529 1.00 96.69 102 GLU A O 1
ATOM 807 N N . VAL A 1 103 ? -20.306 -6.016 18.184 1.00 95.25 103 VAL A N 1
ATOM 808 C CA . VAL A 1 103 ? -19.881 -5.882 19.587 1.00 95.25 103 VAL A CA 1
ATOM 809 C C . VAL A 1 103 ? -19.948 -4.424 20.044 1.00 95.25 103 VAL A C 1
ATOM 811 O O . VAL A 1 103 ? -20.450 -4.154 21.136 1.00 95.25 103 VAL A O 1
ATOM 814 N N . LEU A 1 104 ? -19.509 -3.477 19.209 1.00 94.31 104 LEU A N 1
ATOM 815 C CA . LEU A 1 104 ? -19.622 -2.048 19.512 1.00 94.31 104 LEU A CA 1
ATOM 816 C C . LEU A 1 104 ? -21.083 -1.610 19.691 1.00 94.31 104 LEU A C 1
ATOM 818 O O . LEU A 1 104 ? -21.382 -0.888 20.640 1.00 94.31 104 LEU A O 1
ATOM 822 N N . GLY A 1 105 ? -22.004 -2.090 18.851 1.00 94.56 105 GLY A N 1
ATOM 823 C CA . GLY A 1 105 ? -23.436 -1.808 19.007 1.00 94.56 105 GLY A CA 1
ATOM 824 C C . GLY A 1 105 ? -24.025 -2.370 20.310 1.00 94.56 105 GLY A C 1
ATOM 825 O O . GLY A 1 105 ? -24.808 -1.700 20.991 1.00 94.56 105 GLY A O 1
ATOM 826 N N . ARG A 1 106 ? -23.608 -3.578 20.713 1.00 97.50 106 ARG A N 1
ATOM 827 C CA . ARG A 1 106 ? -24.010 -4.171 22.002 1.00 97.50 106 ARG A CA 1
ATOM 828 C C . ARG A 1 106 ? -23.483 -3.360 23.189 1.00 97.50 106 ARG A C 1
ATOM 830 O O . ARG A 1 106 ? -24.235 -3.123 24.130 1.00 97.50 106 ARG A O 1
ATOM 837 N N . LEU A 1 107 ? -22.231 -2.898 23.135 1.00 92.19 107 LEU A N 1
ATOM 838 C CA . LEU A 1 107 ? -21.640 -2.059 24.185 1.00 92.19 107 LEU A CA 1
ATOM 839 C C . LEU A 1 107 ? -22.381 -0.727 24.345 1.00 92.19 107 LEU A C 1
ATOM 841 O O . LEU A 1 107 ? -22.728 -0.372 25.465 1.00 92.19 107 LEU A O 1
ATOM 845 N N . GLN A 1 108 ? -22.708 -0.048 23.243 1.00 94.81 108 GLN A N 1
ATOM 846 C CA . GLN A 1 108 ? -23.502 1.189 23.278 1.00 94.81 108 GLN A CA 1
ATOM 847 C C . GLN A 1 108 ? -24.886 0.973 23.906 1.00 94.81 108 GLN A C 1
ATOM 849 O O . GLN A 1 108 ? -25.380 1.812 24.655 1.00 94.81 108 GLN A O 1
ATOM 854 N N . THR A 1 109 ? -25.511 -0.178 23.638 1.00 97.19 109 THR A N 1
ATOM 855 C CA . THR A 1 109 ? -26.801 -0.533 24.247 1.00 97.19 109 THR A CA 1
ATOM 856 C C . THR A 1 109 ? -26.675 -0.715 25.761 1.00 97.19 109 THR A C 1
ATOM 858 O O . THR A 1 109 ? -27.525 -0.237 26.509 1.00 97.19 109 THR A O 1
ATOM 861 N N . LEU A 1 110 ? -25.616 -1.386 26.224 1.00 92.69 110 LEU A N 1
ATOM 862 C CA . LEU A 1 110 ? -25.349 -1.569 27.653 1.00 92.69 110 LEU A CA 1
ATOM 863 C C . LEU A 1 110 ? -25.039 -0.241 28.353 1.00 92.69 110 LEU A C 1
ATOM 865 O O . LEU A 1 110 ? -25.541 -0.008 29.448 1.00 92.69 110 LEU A O 1
ATOM 869 N N . GLU A 1 111 ? -24.271 0.642 27.718 1.00 93.50 111 GLU A N 1
ATOM 870 C CA . GLU A 1 111 ? -23.981 1.986 28.229 1.00 93.50 111 GLU A CA 1
ATOM 871 C C . GLU A 1 111 ? -25.269 2.807 28.411 1.00 93.50 111 GLU A C 1
ATOM 873 O O . GLU A 1 111 ? -25.492 3.387 29.473 1.00 93.50 111 GLU A O 1
ATOM 878 N N . ALA A 1 112 ? -26.180 2.764 27.432 1.00 94.94 112 ALA A N 1
ATOM 879 C CA . ALA A 1 112 ? -27.489 3.408 27.540 1.00 94.94 112 ALA A CA 1
ATOM 880 C C . ALA A 1 112 ? -28.352 2.818 28.672 1.00 94.94 112 ALA A C 1
ATOM 882 O O . ALA A 1 112 ? -29.036 3.553 29.385 1.00 94.94 112 ALA A O 1
ATOM 883 N N . GLN A 1 113 ? -28.317 1.494 28.869 1.00 97.19 113 GLN A N 1
ATOM 884 C CA . GLN A 1 113 ? -29.023 0.842 29.979 1.00 97.19 113 GLN A CA 1
ATOM 885 C C . GLN A 1 113 ? -28.463 1.260 31.341 1.00 97.19 113 GLN A C 1
ATOM 887 O O . GLN A 1 113 ? -29.240 1.490 32.267 1.00 97.19 113 GLN A O 1
ATOM 892 N N . LEU A 1 114 ? -27.139 1.371 31.458 1.00 92.88 114 LEU A N 1
ATOM 893 C CA . LEU A 1 114 ? -26.462 1.781 32.686 1.00 92.88 114 LEU A CA 1
ATOM 894 C C . LEU A 1 114 ? -26.814 3.234 33.034 1.00 92.88 114 LEU A C 1
ATOM 896 O O . LEU A 1 114 ? -27.281 3.490 34.140 1.00 92.88 114 LEU A O 1
ATOM 900 N N . SER A 1 115 ? -26.764 4.138 32.050 1.00 94.06 115 SER A N 1
ATOM 901 C CA . SER A 1 115 ? -27.218 5.529 32.205 1.00 94.06 115 SER A CA 1
ATOM 902 C C . SER A 1 115 ? -28.675 5.621 32.681 1.00 94.06 115 SER A C 1
ATOM 904 O O . SER A 1 115 ? -28.993 6.405 33.571 1.00 94.06 115 SER A O 1
ATOM 906 N N . ALA A 1 116 ? -29.576 4.789 32.145 1.00 97.25 116 ALA A N 1
ATOM 907 C CA . ALA A 1 116 ? -30.980 4.773 32.563 1.00 97.25 116 ALA A CA 1
ATOM 908 C C . ALA A 1 116 ? -31.182 4.244 33.998 1.00 97.25 116 ALA A C 1
ATOM 910 O O . ALA A 1 116 ? -32.141 4.623 34.675 1.00 97.25 116 ALA A O 1
ATOM 911 N N . VAL A 1 117 ? -30.319 3.338 34.468 1.00 96.44 117 VAL A N 1
ATOM 912 C CA . VAL A 1 117 ? -30.316 2.889 35.868 1.00 96.44 117 VAL A CA 1
ATOM 913 C C . VAL A 1 117 ? -29.812 4.005 36.779 1.00 96.44 117 VAL A C 1
ATOM 915 O O . VAL A 1 117 ? -30.446 4.263 37.802 1.00 96.44 117 VAL A O 1
ATOM 918 N N . ASP A 1 118 ? -28.744 4.698 36.390 1.00 95.44 118 ASP A N 1
ATOM 919 C CA . ASP A 1 118 ? -28.189 5.822 37.148 1.00 95.44 118 ASP A CA 1
ATOM 920 C C . ASP A 1 118 ? -29.206 6.964 37.300 1.00 95.44 118 ASP A C 1
ATOM 922 O O . ASP A 1 118 ? -29.400 7.478 38.402 1.00 95.44 118 ASP A O 1
ATOM 926 N N . GLU A 1 119 ? -29.948 7.297 36.239 1.00 96.94 119 GLU A N 1
ATOM 927 C CA . GLU A 1 119 ? -31.045 8.273 36.297 1.00 96.94 119 GLU A CA 1
ATOM 928 C C . GLU A 1 119 ? -32.149 7.857 37.281 1.00 96.94 119 GLU A C 1
ATOM 930 O O . GLU A 1 119 ? -32.632 8.676 38.066 1.00 96.94 119 GLU A O 1
ATOM 935 N N . LYS A 1 120 ? -32.542 6.577 37.287 1.00 97.44 120 LYS A N 1
ATOM 936 C CA . LYS A 1 120 ? -33.538 6.060 38.243 1.00 97.44 120 LYS A CA 1
ATOM 937 C C . LYS A 1 120 ? -33.029 6.112 39.681 1.00 97.44 120 LYS A C 1
ATOM 939 O O . LYS A 1 120 ? -33.802 6.425 40.585 1.00 97.44 120 LYS A O 1
ATOM 944 N N . LEU A 1 121 ? -31.751 5.806 39.905 1.00 92.75 121 LEU A N 1
ATOM 945 C CA . LEU A 1 121 ? -31.130 5.905 41.226 1.00 92.75 121 LEU A CA 1
ATOM 946 C C . LEU A 1 121 ? -31.088 7.358 41.714 1.00 92.75 121 LEU A C 1
ATOM 948 O O . LEU A 1 121 ? -31.417 7.611 42.874 1.00 92.75 121 LEU A O 1
ATOM 952 N N . ALA A 1 122 ? -30.766 8.309 40.834 1.00 93.81 122 ALA A N 1
ATOM 953 C CA . ALA A 1 122 ? -30.810 9.735 41.148 1.00 93.81 122 ALA A CA 1
ATOM 954 C C . ALA A 1 122 ? -32.230 10.190 41.541 1.00 93.81 122 ALA A C 1
ATOM 956 O O . ALA A 1 122 ? -32.406 10.806 42.591 1.00 93.81 122 ALA A O 1
ATOM 957 N N . GLN A 1 123 ? -33.257 9.790 40.781 1.00 95.12 123 GLN A N 1
ATOM 958 C CA . GLN A 1 123 ? -34.662 10.106 41.088 1.00 95.12 123 GLN A CA 1
ATOM 959 C C . GLN A 1 123 ? -35.118 9.545 42.445 1.00 95.12 123 GLN A C 1
ATOM 961 O O . GLN A 1 123 ? -35.808 10.226 43.205 1.00 95.12 123 GLN A O 1
ATOM 966 N N . LEU A 1 124 ? -34.727 8.309 42.779 1.00 93.19 124 LEU A N 1
ATOM 967 C CA . LEU A 1 124 ? -35.042 7.709 44.081 1.00 93.19 124 LEU A CA 1
ATOM 968 C C . LEU A 1 124 ? -34.331 8.428 45.236 1.00 93.19 124 LEU A C 1
ATOM 970 O O . LEU A 1 124 ? -34.903 8.557 46.319 1.00 93.19 124 LEU A O 1
ATOM 974 N N . SER A 1 125 ? -33.108 8.918 45.011 1.00 90.88 125 SER A N 1
ATOM 975 C CA . SER A 1 125 ? -32.371 9.713 45.998 1.00 90.88 125 SER A CA 1
ATOM 976 C C . SER A 1 125 ? -33.054 11.053 46.283 1.00 90.88 125 SER A C 1
ATOM 978 O O . SER A 1 125 ? -33.081 11.485 47.434 1.00 90.88 125 SER A O 1
ATOM 980 N N . GLU A 1 126 ? -33.620 11.704 45.266 1.00 91.25 126 GLU A N 1
ATOM 981 C CA . GLU A 1 126 ? -34.362 12.961 45.429 1.00 91.25 126 GLU A CA 1
ATOM 982 C C . GLU A 1 126 ? -35.689 12.742 46.173 1.00 91.25 126 GLU A C 1
ATOM 984 O O . GLU A 1 126 ? -35.994 13.458 47.126 1.00 91.25 126 GLU A O 1
ATOM 989 N N . GLN A 1 127 ? -36.439 11.690 45.826 1.00 87.25 127 GLN A N 1
ATOM 990 C CA . GLN A 1 127 ? -37.715 11.365 46.481 1.00 87.25 127 GLN A CA 1
ATOM 991 C C . GLN A 1 127 ? -37.556 10.925 47.946 1.00 87.25 127 GLN A C 1
ATOM 993 O O . GLN A 1 127 ? -38.449 11.145 48.764 1.00 87.25 127 GLN A O 1
ATOM 998 N N . GLY A 1 128 ? -36.420 10.320 48.307 1.00 76.12 128 GLY A N 1
ATOM 999 C CA . GLY A 1 128 ? -36.113 9.936 49.688 1.00 76.12 128 GLY A CA 1
ATOM 1000 C C . GLY A 1 128 ? -35.747 11.106 50.614 1.00 76.12 128 GLY A C 1
ATOM 1001 O O . GLY A 1 128 ? -35.700 10.915 51.831 1.00 76.12 128 GLY A O 1
ATOM 1002 N N . GLY A 1 129 ? -35.490 12.303 50.069 1.00 64.88 129 GLY A N 1
ATOM 1003 C CA . GLY A 1 129 ? -34.987 13.465 50.811 1.00 64.88 129 GLY A CA 1
ATOM 1004 C C . GLY A 1 129 ? -36.047 14.395 51.413 1.00 64.88 129 GLY A C 1
ATOM 1005 O O . GLY A 1 129 ? -35.737 15.125 52.352 1.00 64.88 129 GLY A O 1
ATOM 1006 N N . GLU A 1 130 ? -37.297 14.369 50.940 1.00 61.50 130 GLU A N 1
ATOM 1007 C CA . GLU A 1 130 ? -38.330 15.336 51.370 1.00 61.50 130 GLU A CA 1
ATOM 1008 C C . GLU A 1 130 ? -39.152 14.901 52.605 1.00 61.50 130 GLU A C 1
ATOM 1010 O O . GLU A 1 130 ? -39.933 15.686 53.139 1.00 61.50 130 GLU A O 1
ATOM 1015 N N . GLY A 1 131 ? -38.984 13.672 53.107 1.00 56.84 131 GLY A N 1
ATOM 1016 C CA . GLY A 1 131 ? -39.944 13.076 54.053 1.00 56.84 131 GLY A CA 1
ATOM 1017 C C . GLY A 1 131 ? -39.558 13.017 55.533 1.00 56.84 131 GLY A C 1
ATOM 1018 O O . GLY A 1 131 ? -40.435 12.855 56.379 1.00 56.84 131 GLY A O 1
ATOM 1019 N N . ILE A 1 132 ? -38.278 13.134 55.894 1.00 58.81 132 ILE A N 1
ATOM 1020 C CA . ILE A 1 132 ? -37.861 13.097 57.303 1.00 58.81 132 ILE A CA 1
ATOM 1021 C C . ILE A 1 132 ? -37.164 14.409 57.607 1.00 58.81 132 ILE A C 1
ATOM 1023 O O . ILE A 1 132 ? -35.938 14.505 57.637 1.00 58.81 132 ILE A O 1
ATOM 1027 N N . GLY A 1 133 ? -37.985 15.427 57.865 1.00 55.56 133 GLY A N 1
ATOM 1028 C CA . GLY A 1 133 ? -37.581 16.555 58.683 1.00 55.56 133 GLY A CA 1
ATOM 1029 C C . GLY A 1 133 ? -37.050 16.005 59.998 1.00 55.56 133 GLY A C 1
ATOM 1030 O O . GLY A 1 133 ? -37.806 15.746 60.927 1.00 55.56 133 GLY A O 1
ATOM 1031 N N . ARG A 1 134 ? -35.738 15.771 60.057 1.00 54.16 134 ARG A N 1
ATOM 1032 C CA . ARG A 1 134 ? -35.017 15.560 61.301 1.00 54.16 134 ARG A CA 1
ATOM 1033 C C . ARG A 1 134 ? -35.177 16.879 62.054 1.00 54.16 134 ARG A C 1
ATOM 1035 O O . ARG A 1 134 ? -34.626 17.877 61.588 1.00 54.16 134 ARG A O 1
ATOM 1042 N N . PRO A 1 135 ? -35.957 16.939 63.150 1.00 52.81 135 PRO A N 1
ATOM 1043 C CA . PRO A 1 135 ? -36.079 18.170 63.905 1.00 52.81 135 PRO A CA 1
ATOM 1044 C C . PRO A 1 135 ? -34.682 18.532 64.402 1.00 52.81 135 PRO A C 1
ATOM 1046 O O . PRO A 1 135 ? -34.083 17.840 65.225 1.00 52.81 135 PRO A O 1
ATOM 1049 N N . SER A 1 136 ? -34.139 19.601 63.830 1.00 54.00 136 SER A N 1
ATOM 1050 C CA . SER A 1 136 ? -32.898 20.225 64.255 1.00 54.00 136 SER A CA 1
ATOM 1051 C C . SER A 1 136 ? -33.184 20.976 65.553 1.00 54.00 136 SER A C 1
ATOM 1053 O O . SER A 1 136 ? -33.367 22.187 65.564 1.00 54.00 136 SER A O 1
ATOM 1055 N N . SER A 1 137 ? -33.324 20.234 66.648 1.00 54.19 137 SER A N 1
ATOM 1056 C CA . SER A 1 137 ? -33.451 20.790 67.991 1.00 54.19 137 SER A CA 1
ATOM 1057 C C . SER A 1 137 ? -32.847 19.826 69.001 1.00 54.19 137 SER A C 1
ATOM 1059 O O . SER A 1 137 ? -33.566 19.129 69.701 1.00 54.19 137 SER A O 1
ATOM 1061 N N . ILE A 1 138 ? -31.514 19.765 69.044 1.00 55.31 138 ILE A N 1
ATOM 1062 C CA . ILE A 1 138 ? -30.774 19.612 70.304 1.00 55.31 138 ILE A CA 1
ATOM 1063 C C . ILE A 1 138 ? -29.544 20.512 70.190 1.00 55.31 138 ILE A C 1
ATOM 1065 O O . ILE A 1 138 ? -28.479 20.126 69.711 1.00 55.31 138 ILE A O 1
ATOM 1069 N N . GLN A 1 139 ? -29.767 21.761 70.579 1.00 52.34 139 GLN A N 1
ATOM 1070 C CA . GLN A 1 139 ? -28.741 22.652 71.085 1.00 52.34 139 GLN A CA 1
ATOM 1071 C C . GLN A 1 139 ? -28.172 22.050 72.381 1.00 52.34 139 GLN A C 1
ATOM 1073 O O . GLN A 1 139 ? -28.921 21.525 73.198 1.00 52.34 139 GLN A O 1
ATOM 1078 N N . GLU A 1 140 ? -26.852 22.149 72.528 1.00 55.38 140 GLU A N 1
ATOM 1079 C CA . GLU A 1 140 ? -26.133 22.333 73.796 1.00 55.38 140 GLU A CA 1
ATOM 1080 C C . GLU A 1 140 ? -26.505 21.447 74.997 1.00 55.38 140 GLU A C 1
ATOM 1082 O O . GLU A 1 140 ? -27.361 21.783 75.806 1.00 55.38 140 GLU A O 1
ATOM 1087 N N . ALA A 1 141 ? -25.705 20.402 75.225 1.00 45.75 141 ALA A N 1
ATOM 1088 C CA . ALA A 1 141 ? -25.348 19.983 76.583 1.00 45.75 141 ALA A CA 1
ATOM 1089 C C . ALA A 1 141 ? -24.018 19.216 76.572 1.00 45.75 141 ALA A C 1
ATOM 1091 O O . ALA A 1 141 ? -23.957 17.993 76.674 1.00 45.75 141 ALA A O 1
ATOM 1092 N N . CYS A 1 142 ? -22.925 19.964 76.443 1.00 52.78 142 CYS A N 1
ATOM 1093 C CA . CYS A 1 142 ? -21.612 19.514 76.876 1.00 52.78 142 CYS A CA 1
ATOM 1094 C C . CYS A 1 142 ? -21.528 19.761 78.390 1.00 52.78 142 CYS A C 1
ATOM 1096 O O . CYS A 1 142 ? -21.119 20.842 78.798 1.00 52.78 142 CYS A O 1
ATOM 1098 N N . ALA A 1 143 ? -21.991 18.820 79.220 1.00 52.53 143 ALA A N 1
ATOM 1099 C CA . ALA A 1 143 ? -21.705 18.811 80.658 1.00 52.53 143 ALA A CA 1
ATOM 1100 C C . ALA A 1 143 ? -22.099 17.476 81.323 1.00 52.53 143 ALA A C 1
ATOM 1102 O O . ALA A 1 143 ? -23.273 17.164 81.475 1.00 52.53 143 ALA A O 1
ATOM 1103 N N . THR A 1 144 ? -21.073 16.778 81.819 1.00 49.50 144 THR A N 1
ATOM 1104 C CA . THR A 1 144 ? -21.075 16.094 83.127 1.00 49.50 144 THR A CA 1
ATOM 1105 C C . THR A 1 144 ? -21.744 14.711 83.251 1.00 49.50 144 THR A C 1
ATOM 1107 O O . THR A 1 144 ? -22.949 14.574 83.395 1.00 49.50 144 THR A O 1
ATOM 1110 N N . LEU A 1 145 ? -20.874 13.689 83.295 1.00 59.03 145 LEU A N 1
ATOM 1111 C CA . LEU A 1 145 ? -20.855 12.531 84.213 1.00 59.03 145 LEU A CA 1
ATOM 1112 C C . LEU A 1 145 ? -22.190 12.051 84.835 1.00 59.03 145 LEU A C 1
ATOM 1114 O O . LEU A 1 145 ? -22.658 12.660 85.791 1.00 59.03 145 LEU A O 1
ATOM 1118 N N . ALA A 1 146 ? -22.659 10.856 84.443 1.00 49.00 146 ALA A N 1
ATOM 1119 C CA . ALA A 1 146 ? -23.128 9.792 85.357 1.00 49.00 146 ALA A CA 1
ATOM 1120 C C . ALA A 1 146 ? -23.463 8.482 84.593 1.00 49.00 146 ALA A C 1
ATOM 1122 O O . ALA A 1 146 ? -24.023 8.548 83.500 1.00 49.00 146 ALA A O 1
ATOM 1123 N N . PRO A 1 147 ? -23.171 7.289 85.151 1.00 66.38 147 PRO A N 1
ATOM 1124 C CA . PRO A 1 147 ? -23.645 5.997 84.641 1.00 66.38 147 PRO A CA 1
ATOM 1125 C C . PRO A 1 147 ? -24.899 5.523 85.401 1.00 66.38 147 PRO A C 1
ATOM 1127 O O . PRO A 1 147 ? -24.888 5.628 86.621 1.00 66.38 147 PRO A O 1
ATOM 1130 N N . LEU A 1 148 ? -25.933 4.993 84.716 1.00 52.12 148 LEU A N 1
ATOM 1131 C CA . LEU A 1 148 ? -27.020 4.078 85.188 1.00 52.12 148 LEU A CA 1
ATOM 1132 C C . LEU A 1 148 ? -28.218 4.107 84.188 1.00 52.12 148 LEU A C 1
ATOM 1134 O O . LEU A 1 148 ? -28.295 5.030 83.383 1.00 52.12 148 LEU A O 1
ATOM 1138 N N . PRO A 1 149 ? -29.216 3.199 84.265 1.00 58.03 149 PRO A N 1
ATOM 1139 C CA . PRO A 1 149 ? -29.168 1.756 84.046 1.00 58.03 149 PRO A CA 1
ATOM 1140 C C . PRO A 1 149 ? -30.122 1.297 82.918 1.00 58.03 149 PRO A C 1
ATOM 1142 O O . PRO A 1 149 ? -30.979 2.023 82.425 1.00 58.03 149 PRO A O 1
ATOM 1145 N N . SER A 1 150 ? -29.968 0.028 82.557 1.00 57.53 150 SER A N 1
ATOM 1146 C CA . SER A 1 150 ? -30.788 -0.788 81.663 1.00 57.53 150 SER A CA 1
ATOM 1147 C C . SER A 1 150 ? -32.307 -0.603 81.798 1.00 57.53 150 SER A C 1
ATOM 1149 O O . SER A 1 150 ? -32.850 -0.715 82.896 1.00 57.53 150 SER A O 1
ATOM 1151 N N . GLY A 1 151 ? -33.011 -0.490 80.667 1.00 58.03 151 GLY A N 1
ATOM 1152 C CA . GLY A 1 151 ? -34.450 -0.747 80.632 1.00 58.03 151 GLY A CA 1
ATOM 1153 C C . GLY A 1 151 ? -35.181 -0.221 79.399 1.00 58.03 151 GLY A C 1
ATOM 1154 O O . GLY A 1 151 ? -35.438 0.970 79.305 1.00 58.03 151 GLY A O 1
ATOM 1155 N N . LEU A 1 152 ? -35.618 -1.162 78.553 1.00 54.28 152 LEU A N 1
ATOM 1156 C CA . LEU A 1 152 ? -36.770 -1.079 77.638 1.00 54.28 152 LEU A CA 1
ATOM 1157 C C . LEU A 1 152 ? -36.571 -0.323 76.311 1.00 54.28 152 LEU A C 1
ATOM 1159 O O . LEU A 1 152 ? -36.926 0.841 76.154 1.00 54.28 152 LEU A O 1
ATOM 1163 N N . THR A 1 153 ? -36.101 -1.066 75.305 1.00 50.25 153 THR A N 1
ATOM 1164 C CA . THR A 1 153 ? -36.253 -0.740 73.881 1.00 50.25 153 THR A CA 1
ATOM 1165 C C . THR A 1 153 ? -37.530 -1.375 73.298 1.00 50.25 153 THR A C 1
ATOM 1167 O O . THR A 1 153 ? -37.894 -2.489 73.681 1.00 50.25 153 THR A O 1
ATOM 1170 N N . PRO A 1 154 ? -38.221 -0.698 72.361 1.00 55.56 154 PRO A N 1
ATOM 1171 C CA . PRO A 1 154 ? -39.362 -1.249 71.631 1.00 55.56 154 PRO A CA 1
ATOM 1172 C C . PRO A 1 154 ? -38.904 -2.232 70.531 1.00 55.56 154 PRO A C 1
ATOM 1174 O O . PRO A 1 154 ? -37.801 -2.081 69.997 1.00 55.56 154 PRO A O 1
ATOM 1177 N N . PRO A 1 155 ? -39.732 -3.223 70.142 1.00 47.50 155 PRO A N 1
ATOM 1178 C CA . PRO A 1 155 ? -39.383 -4.198 69.117 1.00 47.50 155 PRO A CA 1
ATOM 1179 C C . PRO A 1 155 ? -39.583 -3.589 67.725 1.00 47.50 155 PRO A C 1
ATOM 1181 O O . PRO A 1 155 ? -40.583 -3.827 67.051 1.00 47.50 155 PRO A O 1
ATOM 1184 N N . CYS A 1 156 ? -38.619 -2.794 67.267 1.00 41.47 156 CYS A N 1
ATOM 1185 C CA . CYS A 1 156 ? -38.491 -2.533 65.840 1.00 41.47 156 CYS A CA 1
ATOM 1186 C C . CYS A 1 156 ? -38.077 -3.848 65.172 1.00 41.47 156 CYS A C 1
ATOM 1188 O O . CYS A 1 156 ? -37.001 -4.379 65.445 1.00 41.47 156 CYS A O 1
ATOM 1190 N N . SER A 1 157 ? -38.950 -4.386 64.317 1.00 46.53 157 SER A N 1
ATOM 1191 C CA . SER A 1 157 ? -38.630 -5.470 63.386 1.00 46.53 157 SER A CA 1
ATOM 1192 C C . SER A 1 157 ? -37.591 -4.971 62.384 1.00 46.53 157 SER A C 1
ATOM 1194 O O . SER A 1 157 ? -37.895 -4.577 61.260 1.00 46.53 157 SER A O 1
ATOM 1196 N N . SER A 1 158 ? -36.341 -4.962 62.828 1.00 45.91 158 SER A N 1
ATOM 1197 C CA . SER A 1 158 ? -35.155 -4.811 62.007 1.00 45.91 158 SER A CA 1
ATOM 1198 C C . SER A 1 158 ? -35.080 -6.044 61.121 1.00 45.91 158 SER A C 1
ATOM 1200 O O . SER A 1 158 ? -34.532 -7.076 61.506 1.00 45.91 158 SER A O 1
ATOM 1202 N N . ARG A 1 159 ? -35.683 -5.963 59.934 1.00 48.22 159 ARG A N 1
ATOM 1203 C CA . ARG A 1 159 ? -35.423 -6.911 58.856 1.00 48.22 159 ARG A CA 1
ATOM 1204 C C . ARG A 1 159 ? -33.957 -6.705 58.490 1.00 48.22 159 ARG A C 1
ATOM 1206 O O . ARG A 1 159 ? -33.623 -5.789 57.747 1.00 48.22 159 ARG A O 1
ATOM 1213 N N . SER A 1 160 ? -33.082 -7.476 59.126 1.00 48.41 160 SER A N 1
ATOM 1214 C CA . SER A 1 160 ? -31.649 -7.477 58.875 1.00 48.41 160 SER A CA 1
ATOM 1215 C C . SER A 1 160 ? -31.448 -7.800 57.401 1.00 48.41 160 SER A C 1
ATOM 1217 O O . SER A 1 160 ? -31.587 -8.953 56.987 1.00 48.41 160 SER A O 1
ATOM 1219 N N . LEU A 1 161 ? -31.190 -6.766 56.603 1.00 57.72 161 LEU A N 1
ATOM 1220 C CA . LEU A 1 161 ? -30.609 -6.927 55.283 1.00 57.72 161 LEU A CA 1
ATOM 1221 C C . LEU A 1 161 ? -29.340 -7.769 55.468 1.00 57.72 161 LEU A C 1
ATOM 1223 O O . LEU A 1 161 ? -28.559 -7.467 56.379 1.00 57.72 161 LEU A O 1
ATOM 1227 N N . PRO A 1 162 ? -29.166 -8.851 54.690 1.00 57.47 162 PRO A N 1
ATOM 1228 C CA . PRO A 1 162 ? -27.984 -9.690 54.793 1.00 57.47 162 PRO A CA 1
ATOM 1229 C C . PRO A 1 162 ? -26.758 -8.788 54.675 1.00 57.47 162 PRO A C 1
ATOM 1231 O O . PRO A 1 162 ? -26.652 -7.998 53.738 1.00 57.47 162 PRO A O 1
ATOM 1234 N N . GLN A 1 163 ? -25.894 -8.849 55.687 1.00 57.22 163 GLN A N 1
ATOM 1235 C CA . GLN A 1 163 ? -24.670 -8.066 55.768 1.00 57.22 163 GLN A CA 1
ATOM 1236 C C . GLN A 1 163 ? -23.895 -8.221 54.456 1.00 57.22 163 GLN A C 1
ATOM 1238 O O . GLN A 1 163 ? -23.392 -9.292 54.131 1.00 57.22 163 GLN A O 1
ATOM 1243 N N . THR A 1 164 ? -23.800 -7.134 53.695 1.00 57.44 164 THR A N 1
ATOM 1244 C CA . THR A 1 164 ? -23.082 -7.017 52.417 1.00 57.44 164 THR A CA 1
ATOM 1245 C C . THR A 1 164 ? -21.560 -6.996 52.604 1.00 57.44 164 THR A C 1
ATOM 1247 O O . THR A 1 164 ? -20.835 -6.379 51.824 1.00 57.44 164 THR A O 1
ATOM 1250 N N . THR A 1 165 ? -21.046 -7.648 53.648 1.00 61.19 165 THR A N 1
ATOM 1251 C CA . THR A 1 165 ? -19.620 -7.671 53.997 1.00 61.19 165 THR A CA 1
ATOM 1252 C C . THR A 1 165 ? -18.762 -8.361 52.937 1.00 61.19 165 THR A C 1
ATOM 1254 O O . THR A 1 165 ? -17.571 -8.083 52.857 1.00 61.19 165 THR A O 1
ATOM 1257 N N . GLU A 1 166 ? -19.356 -9.181 52.066 1.00 66.44 166 GLU A N 1
ATOM 1258 C CA . GLU A 1 166 ? -18.630 -9.873 50.992 1.00 66.44 166 GLU A CA 1
ATOM 1259 C C . GLU A 1 166 ? -18.531 -9.084 49.673 1.00 66.44 166 GLU A C 1
ATOM 1261 O O . GLU A 1 166 ? -17.688 -9.401 48.840 1.00 66.44 166 GLU A O 1
ATOM 1266 N N . PHE A 1 167 ? -19.313 -8.013 49.475 1.00 76.62 167 PHE A N 1
ATOM 1267 C CA . PHE A 1 167 ? -19.264 -7.231 48.225 1.00 76.62 167 PHE A CA 1
ATOM 1268 C C . PHE A 1 167 ? -18.116 -6.217 48.180 1.00 76.62 167 PHE A C 1
ATOM 1270 O O . PHE A 1 167 ? -17.551 -5.967 47.117 1.00 76.62 167 PHE A O 1
ATOM 1277 N N . SER A 1 168 ? -17.743 -5.658 49.332 1.00 83.62 168 SER A N 1
ATOM 1278 C CA . SER A 1 168 ? -16.650 -4.684 49.446 1.00 83.62 168 SER A CA 1
ATOM 1279 C C . SER A 1 168 ? -15.312 -5.176 48.854 1.00 83.62 168 SER A C 1
ATOM 1281 O O . SER A 1 168 ? -14.740 -4.461 48.026 1.00 83.62 168 SER A O 1
ATOM 1283 N N . PRO A 1 169 ? -14.818 -6.397 49.164 1.00 87.88 169 PRO A N 1
ATOM 1284 C CA . PRO A 1 169 ? -13.563 -6.880 48.584 1.00 87.88 169 PRO A CA 1
ATOM 1285 C C . PRO A 1 169 ? -13.656 -7.131 47.073 1.00 87.88 169 PRO A C 1
ATOM 1287 O O . PRO A 1 169 ? -12.686 -6.903 46.358 1.00 87.88 169 PRO A O 1
ATOM 1290 N N . VAL A 1 170 ? -14.815 -7.554 46.557 1.00 84.88 170 VAL A N 1
ATOM 1291 C CA . VAL A 1 170 ? -14.996 -7.783 45.114 1.00 84.88 170 VAL A CA 1
ATOM 1292 C C . VAL A 1 170 ? -14.928 -6.464 44.345 1.00 84.88 170 VAL A C 1
ATOM 1294 O O . VAL A 1 170 ? -14.238 -6.386 43.333 1.00 84.88 170 VAL A O 1
ATOM 1297 N N . VAL A 1 171 ? -15.581 -5.410 44.844 1.00 86.12 171 VAL A N 1
ATOM 1298 C CA . VAL A 1 171 ? -15.530 -4.075 44.223 1.00 86.12 171 VAL A CA 1
ATOM 1299 C C . VAL A 1 171 ? -14.111 -3.504 44.261 1.00 86.12 171 VAL A C 1
ATOM 1301 O O . VAL A 1 171 ? -13.651 -2.965 43.255 1.00 86.12 171 VAL A O 1
ATOM 1304 N N . ALA A 1 172 ? -13.392 -3.674 45.375 1.00 87.25 172 ALA A N 1
ATOM 1305 C CA . ALA A 1 172 ? -11.995 -3.257 45.480 1.00 87.25 172 ALA A CA 1
ATOM 1306 C C . ALA A 1 172 ? -11.102 -3.978 44.451 1.00 87.25 172 ALA A C 1
ATOM 1308 O O . ALA A 1 172 ? -10.350 -3.323 43.731 1.00 87.25 172 ALA A O 1
ATOM 1309 N N . ASN A 1 173 ? -11.257 -5.298 44.304 1.00 91.75 173 ASN A N 1
ATOM 1310 C CA . ASN A 1 173 ? -10.500 -6.089 43.330 1.00 91.75 173 ASN A CA 1
ATOM 1311 C C . ASN A 1 173 ? -10.815 -5.689 41.880 1.00 91.75 173 ASN A C 1
ATOM 1313 O O . ASN A 1 173 ? -9.916 -5.628 41.044 1.00 91.75 173 ASN A O 1
ATOM 1317 N N . VAL A 1 174 ? -12.083 -5.400 41.562 1.00 89.75 174 VAL A N 1
ATOM 1318 C CA . VAL A 1 174 ? -12.480 -4.929 40.224 1.00 89.75 174 VAL A CA 1
ATOM 1319 C C . VAL A 1 174 ? -11.901 -3.542 39.938 1.00 89.75 174 VAL A C 1
ATOM 1321 O O . VAL A 1 174 ? -11.406 -3.310 38.838 1.00 89.75 174 VAL A O 1
ATOM 1324 N N . ALA A 1 175 ? -11.906 -2.634 40.916 1.00 89.81 175 ALA A N 1
ATOM 1325 C CA . ALA A 1 175 ? -11.301 -1.312 40.769 1.00 89.81 175 ALA A CA 1
ATOM 1326 C C . ALA A 1 175 ? -9.777 -1.398 40.550 1.00 89.81 175 ALA A C 1
ATOM 1328 O O . ALA A 1 175 ? -9.226 -0.698 39.698 1.00 89.81 175 ALA A O 1
ATOM 1329 N N . GLU A 1 176 ? -9.089 -2.295 41.256 1.00 93.81 176 GLU A N 1
ATOM 1330 C CA . GLU A 1 176 ? -7.660 -2.554 41.051 1.00 93.81 176 GLU A CA 1
ATOM 1331 C C . GLU A 1 176 ? -7.381 -3.175 39.667 1.00 93.81 176 GLU A C 1
ATOM 1333 O O . GLU A 1 176 ? -6.493 -2.733 38.933 1.00 93.81 176 GLU A O 1
ATOM 1338 N N . ALA A 1 177 ? -8.193 -4.144 39.237 1.00 90.75 177 ALA A N 1
ATOM 1339 C CA . ALA A 1 177 ? -8.086 -4.723 37.898 1.00 90.75 177 ALA A CA 1
ATOM 1340 C C . ALA A 1 177 ? -8.322 -3.674 36.793 1.00 90.75 177 ALA A C 1
ATOM 1342 O O . ALA A 1 177 ? -7.600 -3.640 35.796 1.00 90.75 177 ALA A O 1
ATOM 1343 N N . LEU A 1 178 ? -9.292 -2.776 36.982 1.00 91.19 178 LEU A N 1
ATOM 1344 C CA . LEU A 1 178 ? -9.585 -1.712 36.027 1.00 91.19 178 LEU A CA 1
ATOM 1345 C C . LEU A 1 178 ? -8.450 -0.684 35.953 1.00 91.19 178 LEU A C 1
ATOM 1347 O O . LEU A 1 178 ? -8.046 -0.293 34.858 1.00 91.19 178 LEU A O 1
ATOM 1351 N N . THR A 1 179 ? -7.906 -0.257 37.094 1.00 91.88 179 THR A N 1
ATOM 1352 C CA . THR A 1 179 ? -6.793 0.709 37.119 1.00 91.88 179 THR A CA 1
ATOM 1353 C C . THR A 1 179 ? -5.534 0.126 36.481 1.00 91.88 179 THR A C 1
ATOM 1355 O O . THR A 1 179 ? -4.909 0.793 35.656 1.00 91.88 179 THR A O 1
ATOM 1358 N N . THR A 1 180 ? -5.208 -1.139 36.763 1.00 93.12 180 THR A N 1
ATOM 1359 C CA . THR A 1 180 ? -4.069 -1.821 36.127 1.00 93.12 180 THR A CA 1
ATOM 1360 C C . THR A 1 180 ? -4.251 -1.985 34.617 1.00 93.12 180 THR A C 1
ATOM 1362 O O . THR A 1 180 ? -3.302 -1.765 33.865 1.00 93.12 180 THR A O 1
ATOM 1365 N N . GLU A 1 181 ? -5.452 -2.309 34.135 1.00 93.06 181 GLU A N 1
ATOM 1366 C CA . GLU A 1 181 ? -5.697 -2.423 32.694 1.00 93.06 181 GLU A CA 1
ATOM 1367 C C . GLU A 1 181 ? -5.671 -1.063 31.987 1.00 93.06 181 GLU A C 1
ATOM 1369 O O . GLU A 1 181 ? -5.089 -0.939 30.906 1.00 93.06 181 GLU A O 1
ATOM 1374 N N . THR A 1 182 ? -6.212 -0.022 32.624 1.00 88.06 182 THR A N 1
ATOM 1375 C CA . THR A 1 182 ? -6.159 1.353 32.103 1.00 88.06 182 THR A CA 1
ATOM 1376 C C . THR A 1 182 ? -4.711 1.830 31.980 1.00 88.06 182 THR A C 1
ATOM 1378 O O . THR A 1 182 ? -4.323 2.371 30.944 1.00 88.06 182 THR A O 1
ATOM 1381 N N . GLN A 1 183 ? -3.879 1.542 32.986 1.00 93.19 183 GLN A N 1
ATOM 1382 C CA . GLN A 1 183 ? -2.447 1.835 32.962 1.00 93.19 183 GLN A CA 1
ATOM 1383 C C . GLN A 1 183 ? -1.738 1.119 31.801 1.00 93.19 183 GLN A C 1
ATOM 1385 O O . GLN A 1 183 ? -1.042 1.758 31.011 1.00 93.19 183 GLN A O 1
ATOM 1390 N N . ARG A 1 184 ? -1.972 -0.189 31.617 1.00 92.38 184 ARG A N 1
ATOM 1391 C CA . ARG A 1 184 ? -1.391 -0.945 30.490 1.00 92.38 184 ARG A CA 1
ATOM 1392 C C . ARG A 1 184 ? -1.850 -0.415 29.134 1.00 92.38 184 ARG A C 1
ATOM 1394 O O . ARG A 1 184 ? -1.077 -0.427 28.176 1.00 92.38 184 ARG A O 1
ATOM 1401 N N . ALA A 1 185 ? -3.109 0.003 29.017 1.00 86.06 185 ALA A N 1
ATOM 1402 C CA . ALA A 1 185 ? -3.634 0.593 27.791 1.00 86.06 185 ALA A CA 1
ATOM 1403 C C . ALA A 1 185 ? -2.941 1.930 27.482 1.00 86.06 185 ALA A C 1
ATOM 1405 O O . ALA A 1 185 ? -2.513 2.145 26.346 1.00 86.06 185 ALA A O 1
ATOM 1406 N N . MET A 1 186 ? -2.747 2.786 28.491 1.00 89.12 186 MET A N 1
ATOM 1407 C CA . MET A 1 186 ? -1.991 4.033 28.350 1.00 89.12 186 MET A CA 1
ATOM 1408 C C . MET A 1 186 ? -0.538 3.785 27.930 1.00 89.12 186 MET A C 1
ATOM 1410 O O . MET A 1 186 ? -0.045 4.449 27.019 1.00 89.12 186 MET A O 1
ATOM 1414 N N . GLU A 1 187 ? 0.138 2.799 28.522 1.00 93.12 187 GLU A N 1
ATOM 1415 C CA . GLU A 1 187 ? 1.509 2.417 28.153 1.00 93.12 187 GLU A CA 1
ATOM 1416 C C . GLU A 1 187 ? 1.603 1.900 26.709 1.00 93.12 187 GLU A C 1
ATOM 1418 O O . GLU A 1 187 ? 2.513 2.274 25.961 1.00 93.12 187 GLU A O 1
ATOM 1423 N N . ARG A 1 188 ? 0.630 1.095 26.263 1.00 93.00 188 ARG A N 1
ATOM 1424 C CA . ARG A 1 188 ? 0.530 0.641 24.864 1.00 93.00 188 ARG A CA 1
ATOM 1425 C C . ARG A 1 188 ? 0.359 1.808 23.891 1.00 93.00 188 ARG A C 1
ATOM 1427 O O . ARG A 1 188 ? 1.037 1.856 22.868 1.00 93.00 188 ARG A O 1
ATOM 1434 N N . VAL A 1 189 ? -0.498 2.775 24.209 1.00 86.88 189 VAL A N 1
ATOM 1435 C CA . VAL A 1 189 ? -0.680 3.967 23.364 1.00 86.88 189 VAL A CA 1
ATOM 1436 C C . VAL A 1 189 ? 0.585 4.830 23.355 1.00 86.88 189 VAL A C 1
ATOM 1438 O O . VAL A 1 189 ? 1.024 5.268 22.292 1.00 86.88 189 VAL A O 1
ATOM 1441 N N . ALA A 1 190 ? 1.220 5.035 24.511 1.00 86.38 190 ALA A N 1
ATOM 1442 C CA . ALA A 1 190 ? 2.451 5.815 24.617 1.00 86.38 190 ALA A CA 1
ATOM 1443 C C . ALA A 1 190 ? 3.597 5.197 23.799 1.00 86.38 190 ALA A C 1
ATOM 1445 O O . ALA A 1 190 ? 4.294 5.907 23.070 1.00 86.38 190 ALA A O 1
ATOM 1446 N N . THR A 1 191 ? 3.766 3.874 23.866 1.00 89.19 191 THR A N 1
ATOM 1447 C CA . THR A 1 191 ? 4.781 3.151 23.083 1.00 89.19 191 THR A CA 1
ATOM 1448 C C . THR A 1 191 ? 4.498 3.208 21.582 1.00 89.19 191 THR A C 1
ATOM 1450 O O . THR A 1 191 ? 5.419 3.484 20.812 1.00 89.19 191 THR A O 1
ATOM 1453 N N . GLN A 1 192 ? 3.241 3.055 21.152 1.00 86.88 192 GLN A N 1
ATOM 1454 C CA . GLN A 1 192 ? 2.850 3.210 19.744 1.00 86.88 192 GLN A CA 1
ATOM 1455 C C . GLN A 1 192 ? 3.108 4.627 19.215 1.00 86.88 192 GLN A C 1
ATOM 1457 O O . GLN A 1 192 ? 3.664 4.790 18.127 1.00 86.88 192 GLN A O 1
ATOM 1462 N N . LEU A 1 193 ? 2.758 5.660 19.987 1.00 84.81 193 LEU A N 1
ATOM 1463 C CA . LEU A 1 193 ? 3.031 7.051 19.621 1.00 84.81 193 LEU A CA 1
ATOM 1464 C C . LEU A 1 193 ? 4.533 7.318 19.516 1.00 84.81 193 LEU A C 1
ATOM 1466 O O . LEU A 1 193 ? 4.982 7.944 18.555 1.00 84.81 193 LEU A O 1
ATOM 1470 N N . GLN A 1 194 ? 5.322 6.803 20.460 1.00 90.12 194 GLN A N 1
ATOM 1471 C CA . GLN A 1 194 ? 6.772 6.953 20.430 1.00 90.12 194 GLN A CA 1
ATOM 1472 C C . GLN A 1 194 ? 7.391 6.221 19.231 1.00 90.12 194 GLN A C 1
ATOM 1474 O O . GLN A 1 194 ? 8.248 6.785 18.552 1.00 90.12 194 GLN A O 1
ATOM 1479 N N . GLN A 1 195 ? 6.922 5.013 18.906 1.00 89.62 195 GLN A N 1
ATOM 1480 C CA . GLN A 1 195 ? 7.354 4.281 17.714 1.00 89.62 195 GLN A CA 1
ATOM 1481 C C . GLN A 1 195 ? 7.015 5.053 16.435 1.00 89.62 195 GLN A C 1
ATOM 1483 O O . GLN A 1 195 ? 7.869 5.203 15.559 1.00 89.62 195 GLN A O 1
ATOM 1488 N N . ARG A 1 196 ? 5.796 5.598 16.334 1.00 85.31 196 ARG A N 1
ATOM 1489 C CA . ARG A 1 196 ? 5.376 6.387 15.172 1.00 85.31 196 ARG A CA 1
ATOM 1490 C C . ARG A 1 196 ? 6.193 7.667 15.029 1.00 85.31 196 ARG A C 1
ATOM 1492 O O . ARG A 1 196 ? 6.583 8.016 13.919 1.00 85.31 196 ARG A O 1
ATOM 1499 N N . ARG A 1 197 ? 6.503 8.334 16.143 1.00 88.00 197 ARG A N 1
ATOM 1500 C CA . ARG A 1 197 ? 7.391 9.501 16.175 1.00 88.00 197 ARG A CA 1
ATOM 1501 C C . ARG A 1 197 ? 8.782 9.157 15.653 1.00 88.00 197 ARG A C 1
ATOM 1503 O O . ARG A 1 197 ? 9.290 9.888 14.813 1.00 88.00 197 ARG A O 1
ATOM 1510 N N . VAL A 1 198 ? 9.383 8.061 16.122 1.00 87.81 198 VAL A N 1
ATOM 1511 C CA . VAL A 1 198 ? 10.703 7.616 15.645 1.00 87.81 198 VAL A CA 1
ATOM 1512 C C . VAL A 1 198 ? 10.658 7.337 14.144 1.00 87.81 198 VAL A C 1
ATOM 1514 O O . VAL A 1 198 ? 11.477 7.883 13.419 1.00 87.81 198 VAL A O 1
ATOM 1517 N N . GLN A 1 199 ? 9.661 6.590 13.661 1.00 82.88 199 GLN A N 1
ATOM 1518 C CA . GLN A 1 199 ? 9.493 6.321 12.227 1.00 82.88 199 GLN A CA 1
ATOM 1519 C C . GLN A 1 199 ? 9.393 7.603 11.390 1.00 82.88 199 GLN A C 1
ATOM 1521 O O . GLN A 1 199 ? 10.023 7.697 10.341 1.00 82.88 199 GLN A O 1
ATOM 1526 N N . LEU A 1 200 ? 8.616 8.589 11.849 1.00 81.00 200 LEU A N 1
ATOM 1527 C CA . LEU A 1 200 ? 8.468 9.870 11.155 1.00 81.00 200 LEU A CA 1
ATOM 1528 C C . LEU A 1 200 ? 9.775 10.664 11.136 1.00 81.00 200 LEU A C 1
ATOM 1530 O O . LEU A 1 200 ? 10.151 11.177 10.088 1.00 81.00 200 LEU A O 1
ATOM 1534 N N . VAL A 1 201 ? 10.481 10.740 12.267 1.00 84.06 201 VAL A N 1
ATOM 1535 C CA . VAL A 1 201 ? 11.772 11.437 12.350 1.00 84.06 201 VAL A CA 1
ATOM 1536 C C . VAL A 1 201 ? 12.804 10.759 11.451 1.00 84.06 201 VAL A C 1
ATOM 1538 O O . VAL A 1 201 ? 13.438 11.442 10.659 1.00 84.06 201 VAL A O 1
ATOM 1541 N N . THR A 1 202 ? 12.922 9.430 11.497 1.00 85.19 202 THR A N 1
ATOM 1542 C CA . THR A 1 202 ? 13.840 8.676 10.629 1.00 85.19 202 THR A CA 1
ATOM 1543 C C . THR A 1 202 ? 13.509 8.864 9.148 1.00 85.19 202 THR A C 1
ATOM 1545 O O . THR A 1 202 ? 14.416 9.078 8.350 1.00 85.19 202 THR A O 1
ATOM 1548 N N . GLY A 1 203 ? 12.225 8.835 8.774 1.00 83.44 203 GLY A N 1
ATOM 1549 C CA . GLY A 1 203 ? 11.800 9.081 7.394 1.00 83.44 203 GLY A CA 1
ATOM 1550 C C . GLY A 1 203 ? 12.117 10.500 6.912 1.00 83.44 203 GLY A C 1
ATOM 1551 O O . GLY A 1 203 ? 12.572 10.673 5.785 1.00 83.44 203 GLY A O 1
ATOM 1552 N N . LEU A 1 204 ? 11.928 11.510 7.770 1.00 81.06 204 LEU A N 1
ATOM 1553 C CA . LEU A 1 204 ? 12.291 12.897 7.466 1.00 81.06 204 LEU A CA 1
ATOM 1554 C C . LEU A 1 204 ? 13.805 13.075 7.327 1.00 81.06 204 LEU A C 1
ATOM 1556 O O . LEU A 1 204 ? 14.241 13.733 6.389 1.00 81.06 204 LEU A O 1
ATOM 1560 N N . THR A 1 205 ? 14.602 12.471 8.213 1.00 84.06 205 THR A N 1
ATOM 1561 C CA . THR A 1 205 ? 16.068 12.498 8.119 1.00 84.06 205 THR A CA 1
ATOM 1562 C C . THR A 1 205 ? 16.544 11.898 6.798 1.00 84.06 205 THR A C 1
ATOM 1564 O O . THR A 1 205 ? 17.245 12.579 6.060 1.00 84.06 205 THR A O 1
ATOM 1567 N N . ALA A 1 206 ? 16.075 10.697 6.442 1.00 84.62 206 ALA A N 1
ATOM 1568 C CA . ALA A 1 206 ? 16.442 10.052 5.181 1.00 84.62 206 ALA A CA 1
ATOM 1569 C C . ALA A 1 206 ? 16.022 10.876 3.948 1.00 84.62 206 ALA A C 1
ATOM 1571 O O . ALA A 1 206 ? 16.731 10.915 2.946 1.00 84.62 206 ALA A O 1
ATOM 1572 N N . HIS A 1 207 ? 14.872 11.558 4.011 1.00 82.81 207 HIS A N 1
ATOM 1573 C CA . HIS A 1 207 ? 14.442 12.451 2.936 1.00 82.81 207 HIS A CA 1
ATOM 1574 C C . HIS A 1 207 ? 15.356 13.676 2.800 1.00 82.81 207 HIS A C 1
ATOM 1576 O O . HIS A 1 207 ? 15.722 14.027 1.682 1.00 82.81 207 HIS A O 1
ATOM 1582 N N . ILE A 1 208 ? 15.741 14.307 3.915 1.00 80.94 208 ILE A N 1
ATOM 1583 C CA . ILE A 1 208 ? 16.657 15.458 3.921 1.00 80.94 208 ILE A CA 1
ATOM 1584 C C . ILE A 1 208 ? 18.034 15.053 3.382 1.00 80.94 208 ILE A C 1
ATOM 1586 O O . ILE A 1 208 ? 18.566 15.750 2.524 1.00 80.94 208 ILE A O 1
ATOM 1590 N N . GLU A 1 209 ? 18.570 13.914 3.822 1.00 87.94 209 GLU A N 1
ATOM 1591 C CA . GLU A 1 209 ? 19.843 13.369 3.328 1.00 87.94 209 GLU A CA 1
ATOM 1592 C C . GLU A 1 209 ? 19.782 13.107 1.813 1.00 87.94 209 GLU A C 1
ATOM 1594 O O . GLU A 1 209 ? 20.653 13.552 1.069 1.00 87.94 209 GLU A O 1
ATOM 1599 N N . GLY A 1 210 ? 18.696 12.498 1.321 1.00 86.38 210 GLY A N 1
ATOM 1600 C CA . GLY A 1 210 ? 18.499 12.289 -0.117 1.00 86.38 210 GLY A CA 1
ATOM 1601 C C . GLY A 1 210 ? 18.390 13.593 -0.923 1.00 86.38 210 GLY A C 1
ATOM 1602 O O . GLY A 1 210 ? 18.858 13.659 -2.061 1.00 86.38 210 GLY A O 1
ATOM 1603 N N . GLN A 1 211 ? 17.807 14.651 -0.348 1.00 81.44 211 GLN A N 1
ATOM 1604 C CA . GLN A 1 211 ? 17.771 15.980 -0.973 1.00 81.44 211 GLN A CA 1
ATOM 1605 C C . GLN A 1 211 ? 19.159 16.636 -1.000 1.00 81.44 211 GLN A C 1
ATOM 1607 O O . GLN A 1 211 ? 19.523 17.253 -2.001 1.00 81.44 211 GLN A O 1
ATOM 1612 N N . GLU A 1 212 ? 19.955 16.486 0.059 1.00 85.62 212 GLU A N 1
ATOM 1613 C CA . GLU A 1 212 ? 21.331 16.991 0.122 1.00 85.62 212 GLU A CA 1
ATOM 1614 C C . GLU A 1 212 ? 22.234 16.320 -0.925 1.00 85.62 212 GLU A C 1
ATOM 1616 O O . GLU A 1 212 ? 22.961 17.005 -1.652 1.00 85.62 212 GLU A O 1
ATOM 1621 N N . GLU A 1 213 ? 22.148 14.995 -1.068 1.00 88.88 213 GLU A N 1
ATOM 1622 C CA . GLU A 1 213 ? 22.872 14.240 -2.098 1.00 88.88 213 GLU A CA 1
ATOM 1623 C C . GLU A 1 213 ? 22.469 14.671 -3.514 1.00 88.88 213 GLU A C 1
ATOM 1625 O O . GLU A 1 213 ? 23.321 14.859 -4.393 1.00 88.88 213 GLU A O 1
ATOM 1630 N N . TRP A 1 214 ? 21.169 14.878 -3.738 1.00 86.88 214 TRP A N 1
ATOM 1631 C CA . TRP A 1 214 ? 20.646 15.347 -5.017 1.00 86.88 214 TRP A CA 1
ATOM 1632 C C . TRP A 1 214 ? 21.154 16.755 -5.363 1.00 86.88 214 TRP A C 1
ATOM 1634 O O . TRP A 1 214 ? 21.670 16.971 -6.463 1.00 86.88 214 TRP A O 1
ATOM 1644 N N . LEU A 1 215 ? 21.102 17.699 -4.417 1.00 83.00 215 LEU A N 1
ATOM 1645 C CA . LEU A 1 215 ? 21.633 19.055 -4.599 1.00 83.00 215 LEU A CA 1
ATOM 1646 C C . LEU A 1 215 ? 23.149 19.052 -4.835 1.00 83.00 215 LEU A C 1
ATOM 1648 O O . LEU A 1 215 ? 23.643 19.779 -5.699 1.00 83.00 215 LEU A O 1
ATOM 1652 N N . SER A 1 216 ? 23.888 18.201 -4.123 1.00 87.56 216 SER A N 1
ATOM 1653 C CA . SER A 1 216 ? 25.335 18.033 -4.306 1.00 87.56 216 SER A CA 1
ATOM 1654 C C . SER A 1 216 ? 25.678 17.481 -5.693 1.00 87.56 216 SER A C 1
ATOM 1656 O O . SER A 1 216 ? 26.645 17.913 -6.329 1.00 87.56 216 SER A O 1
ATOM 1658 N N . SER A 1 217 ? 24.849 16.573 -6.209 1.00 86.12 217 SER A N 1
ATOM 1659 C CA . SER A 1 217 ? 24.974 16.027 -7.566 1.00 86.12 217 SER A CA 1
ATOM 1660 C C . SER A 1 217 ? 24.715 17.091 -8.640 1.00 86.12 217 SER A C 1
ATOM 1662 O O . SER A 1 217 ? 25.410 17.137 -9.654 1.00 86.12 217 SER A O 1
ATOM 1664 N N . LEU A 1 218 ? 23.761 17.999 -8.408 1.00 81.69 218 LEU A N 1
ATOM 1665 C CA . LEU A 1 218 ? 23.529 19.144 -9.294 1.00 81.69 218 LEU A CA 1
ATOM 1666 C C . LEU A 1 218 ? 24.677 20.158 -9.258 1.00 81.69 218 LEU A C 1
ATO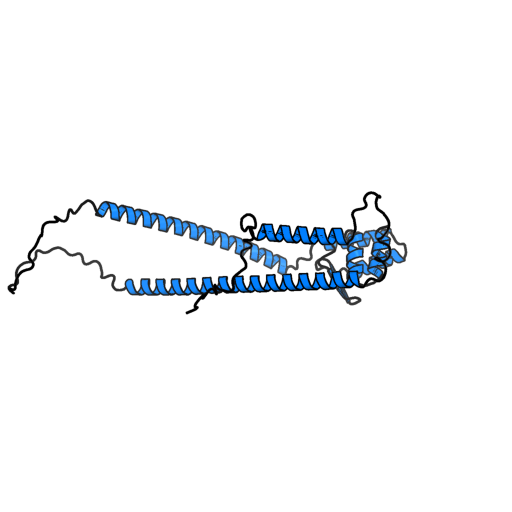M 1668 O O . LEU A 1 218 ? 25.044 20.697 -10.299 1.00 81.69 218 LEU A O 1
ATOM 1672 N N . ALA A 1 219 ? 25.262 20.408 -8.085 1.00 81.62 219 ALA A N 1
ATOM 1673 C CA . ALA A 1 219 ? 26.383 21.337 -7.937 1.00 81.62 219 ALA A CA 1
ATOM 1674 C C . ALA A 1 219 ? 27.670 20.829 -8.610 1.00 81.62 219 ALA A C 1
ATOM 1676 O O . ALA A 1 219 ? 28.479 21.622 -9.090 1.00 81.62 219 ALA A O 1
ATOM 1677 N N . THR A 1 220 ? 27.862 19.508 -8.653 1.00 84.31 220 THR A N 1
ATOM 1678 C CA . THR A 1 220 ? 29.048 18.870 -9.241 1.00 84.31 220 THR A CA 1
ATOM 1679 C C . THR A 1 220 ? 28.953 18.654 -10.750 1.00 84.31 220 THR A C 1
ATOM 1681 O O . THR A 1 220 ? 29.980 18.370 -11.360 1.00 84.31 220 THR A O 1
ATOM 1684 N N . MET A 1 221 ? 27.780 18.837 -11.372 1.00 80.50 221 MET A N 1
ATOM 1685 C CA . MET A 1 221 ? 27.604 18.804 -12.830 1.00 80.50 221 MET A CA 1
ATOM 1686 C C . MET A 1 221 ? 28.384 19.960 -13.496 1.00 80.50 221 MET A C 1
ATOM 1688 O O . MET A 1 221 ? 27.922 21.107 -13.500 1.00 80.50 221 MET A O 1
ATOM 1692 N N . PRO A 1 222 ? 29.568 19.701 -14.088 1.00 60.28 222 PRO A N 1
ATOM 1693 C CA . PRO A 1 222 ? 30.417 20.739 -14.648 1.00 60.28 222 PRO A CA 1
ATOM 1694 C C . PRO A 1 222 ? 29.873 21.078 -16.038 1.00 60.28 222 PRO A C 1
ATOM 1696 O O . PRO A 1 222 ? 30.143 20.372 -17.006 1.00 60.28 222 PRO A O 1
ATOM 1699 N N . GLY A 1 223 ? 29.063 22.133 -16.148 1.00 59.50 223 GLY A N 1
ATOM 1700 C CA . GLY A 1 223 ? 28.596 22.575 -17.467 1.00 59.50 223 GLY A CA 1
ATOM 1701 C C . GLY A 1 223 ? 27.551 23.686 -17.537 1.00 59.50 223 GLY A C 1
ATOM 1702 O O . GLY A 1 223 ? 27.394 24.256 -18.610 1.00 59.50 223 GLY A O 1
ATOM 1703 N N . SER A 1 224 ? 26.848 24.035 -16.450 1.00 50.53 224 SER A N 1
ATOM 1704 C CA . SER A 1 224 ? 25.640 24.878 -16.578 1.00 50.53 224 SER A CA 1
ATOM 1705 C C . SER A 1 224 ? 25.724 26.311 -16.028 1.00 50.53 224 SER A C 1
ATOM 1707 O O . SER A 1 224 ? 24.774 27.065 -16.226 1.00 50.53 224 SER A O 1
ATOM 1709 N N . VAL A 1 225 ? 26.798 26.727 -15.340 1.00 53.56 225 VAL A N 1
ATOM 1710 C CA . VAL A 1 225 ? 26.750 27.967 -14.519 1.00 53.56 225 VAL A CA 1
ATOM 1711 C C . VAL A 1 225 ? 27.658 29.103 -15.013 1.00 53.56 225 VAL A C 1
ATOM 1713 O O . VAL A 1 225 ? 27.516 30.240 -14.573 1.00 53.56 225 VAL A O 1
ATOM 1716 N N . THR A 1 226 ? 28.553 28.881 -15.977 1.00 51.69 226 THR A N 1
ATOM 1717 C CA . THR A 1 226 ? 29.546 29.910 -16.341 1.00 51.69 226 THR A CA 1
ATOM 1718 C C . THR A 1 226 ? 29.061 31.032 -17.268 1.00 51.69 226 THR A C 1
ATOM 1720 O O . THR A 1 226 ? 29.816 31.976 -17.459 1.00 51.69 226 THR A O 1
ATOM 1723 N N . ASN A 1 227 ? 27.816 31.032 -17.769 1.00 53.41 227 ASN A N 1
ATOM 1724 C CA . ASN A 1 227 ? 27.328 32.076 -18.695 1.00 53.41 227 ASN A CA 1
ATOM 1725 C C . ASN A 1 227 ? 26.003 32.758 -18.281 1.00 53.41 227 ASN A C 1
ATOM 1727 O O . ASN A 1 227 ? 25.230 33.178 -19.135 1.00 53.41 227 ASN A O 1
ATOM 1731 N N . ALA A 1 228 ? 25.728 32.928 -16.984 1.00 51.19 228 ALA A N 1
ATOM 1732 C CA . ALA A 1 228 ? 24.516 33.612 -16.498 1.00 51.19 228 ALA A CA 1
ATOM 1733 C C . ALA A 1 228 ? 24.656 35.149 -16.340 1.00 51.19 228 ALA A C 1
ATOM 1735 O O . ALA A 1 228 ? 23.950 35.752 -15.536 1.00 51.19 228 ALA A O 1
ATOM 1736 N N . SER A 1 229 ? 25.558 35.803 -17.088 1.00 47.84 229 SER A N 1
ATOM 1737 C CA . SER A 1 229 ? 25.716 37.273 -17.051 1.00 47.84 229 SER A CA 1
ATOM 1738 C C . SER A 1 229 ? 24.956 38.025 -18.153 1.00 47.84 229 SER A C 1
ATOM 1740 O O . SER A 1 229 ? 24.977 39.254 -18.165 1.00 47.84 229 SER A O 1
ATOM 1742 N N . CYS A 1 230 ? 24.264 37.344 -19.067 1.00 46.16 230 CYS A N 1
ATOM 1743 C CA . CYS A 1 230 ? 23.535 38.006 -20.147 1.00 46.16 230 CYS A CA 1
ATOM 1744 C C . CYS A 1 230 ? 22.167 37.352 -20.323 1.00 46.16 230 CYS A C 1
ATOM 1746 O O . CYS A 1 230 ? 22.111 36.191 -20.702 1.00 46.16 230 CYS A O 1
ATOM 1748 N N . ILE A 1 231 ? 21.101 38.107 -20.046 1.00 47.41 231 ILE A N 1
ATOM 1749 C CA . ILE A 1 231 ? 19.775 38.139 -20.701 1.00 47.41 231 ILE A CA 1
ATOM 1750 C C . ILE A 1 231 ? 18.781 38.677 -19.661 1.00 47.41 231 ILE A C 1
ATOM 1752 O O . ILE A 1 231 ? 18.080 37.960 -18.954 1.00 47.41 231 ILE A O 1
ATOM 1756 N N . VAL A 1 232 ? 18.757 40.004 -19.558 1.00 52.09 232 VAL A N 1
ATOM 1757 C CA . VAL A 1 232 ? 17.583 40.738 -19.094 1.00 52.09 232 VAL A CA 1
ATOM 1758 C C . VAL A 1 232 ? 16.671 40.840 -20.315 1.00 52.09 232 VAL A C 1
ATOM 1760 O O . VAL A 1 232 ? 17.013 41.528 -21.271 1.00 52.09 232 VAL A O 1
ATOM 1763 N N . GLY A 1 233 ? 15.539 40.137 -20.299 1.00 50.91 233 GLY A N 1
ATOM 1764 C CA . GLY A 1 233 ? 14.468 40.316 -21.284 1.00 50.91 233 GLY A CA 1
ATOM 1765 C C . GLY A 1 233 ? 14.315 39.167 -22.277 1.00 50.91 233 GLY A C 1
ATOM 1766 O O . GLY A 1 233 ? 14.791 39.234 -23.404 1.00 50.91 233 GLY A O 1
ATOM 1767 N N . GLY A 1 234 ? 13.582 38.132 -21.876 1.00 47.03 234 GLY A N 1
ATOM 1768 C CA . GLY A 1 234 ? 13.103 37.087 -22.776 1.00 47.03 234 GLY A CA 1
ATOM 1769 C C . GLY A 1 234 ? 12.114 36.190 -22.046 1.00 47.03 234 GLY A C 1
ATOM 1770 O O . GLY A 1 234 ? 12.494 35.482 -21.122 1.00 47.03 234 GLY A O 1
ATOM 1771 N N . ALA A 1 235 ? 10.841 36.295 -22.416 1.00 52.78 235 ALA A N 1
ATOM 1772 C CA . ALA A 1 235 ? 9.717 35.567 -21.842 1.00 52.78 235 ALA A CA 1
ATOM 1773 C C . ALA A 1 235 ? 9.969 34.041 -21.862 1.00 52.78 235 ALA A C 1
ATOM 1775 O O . ALA A 1 235 ? 10.342 33.478 -22.884 1.00 52.78 235 ALA A O 1
ATOM 1776 N N . SER A 1 236 ? 9.957 33.418 -20.683 1.00 54.72 236 SER A N 1
ATOM 1777 C CA . SER A 1 236 ? 8.893 32.507 -20.228 1.00 54.72 236 SER A CA 1
ATOM 1778 C C . SER A 1 236 ? 8.928 31.101 -20.838 1.00 54.72 236 SER A C 1
ATOM 1780 O O . SER A 1 236 ? 8.025 30.736 -21.578 1.00 54.72 236 SER A O 1
ATOM 1782 N N . ASP A 1 237 ? 9.906 30.295 -20.423 1.00 55.69 237 ASP A N 1
ATOM 1783 C CA . ASP A 1 237 ? 9.728 28.846 -20.288 1.00 55.69 237 ASP A CA 1
ATOM 1784 C C . ASP A 1 237 ? 10.150 28.462 -18.863 1.00 55.69 237 ASP A C 1
ATOM 1786 O O . ASP A 1 237 ? 11.324 28.427 -18.499 1.00 55.69 237 ASP A O 1
ATOM 1790 N N . SER A 1 238 ? 9.147 28.300 -18.004 1.00 57.34 238 SER A N 1
ATOM 1791 C CA . SER A 1 238 ? 9.227 28.234 -16.540 1.00 57.34 238 SER A CA 1
ATOM 1792 C C . SER A 1 238 ? 9.566 26.846 -15.978 1.00 57.34 238 SER A C 1
ATOM 1794 O O . SER A 1 238 ? 9.253 26.558 -14.825 1.00 57.34 238 SER A O 1
ATOM 1796 N N . SER A 1 239 ? 10.211 25.971 -16.749 1.00 63.38 239 SER A N 1
ATOM 1797 C CA . SER A 1 239 ? 10.477 24.578 -16.358 1.00 63.38 239 SER A CA 1
ATOM 1798 C C . SER A 1 239 ? 11.933 24.326 -15.965 1.00 63.38 239 SER A C 1
ATOM 1800 O O . SER A 1 239 ? 12.510 23.290 -16.299 1.00 63.38 239 SER A O 1
ATOM 1802 N N . SER A 1 240 ? 12.559 25.255 -15.233 1.00 77.75 240 SER A N 1
ATOM 1803 C CA . SER A 1 240 ? 13.857 24.922 -14.648 1.00 77.75 240 SER A CA 1
ATOM 1804 C C . SER A 1 240 ? 13.657 23.779 -13.634 1.00 77.75 240 SER A C 1
ATOM 1806 O O . SER A 1 240 ? 12.730 23.836 -12.820 1.00 77.75 240 SER A O 1
ATOM 1808 N N . PRO A 1 241 ? 14.491 22.726 -13.656 1.00 71.19 241 PRO A N 1
ATOM 1809 C CA . PRO A 1 241 ? 14.367 21.599 -12.726 1.00 71.19 241 PRO A CA 1
ATOM 1810 C C . PRO A 1 241 ? 14.462 22.048 -11.260 1.00 71.19 241 PRO A C 1
ATOM 1812 O O . PRO A 1 241 ? 13.875 21.430 -10.377 1.00 71.19 241 PRO A O 1
ATOM 1815 N N . LEU A 1 242 ? 15.135 23.176 -11.010 1.00 72.19 242 LEU A N 1
ATOM 1816 C CA . LEU A 1 242 ? 15.178 23.828 -9.707 1.00 72.19 242 LEU A CA 1
ATOM 1817 C C . LEU A 1 242 ? 13.814 24.402 -9.294 1.00 72.19 242 LEU A C 1
ATOM 1819 O O . LEU A 1 242 ? 13.425 24.254 -8.142 1.00 72.19 242 LEU A O 1
ATOM 1823 N N . ALA A 1 243 ? 13.074 25.032 -10.213 1.00 76.69 243 ALA A N 1
ATOM 1824 C CA . ALA A 1 243 ? 11.742 25.562 -9.922 1.00 76.69 243 ALA A CA 1
ATOM 1825 C C . ALA A 1 243 ? 10.744 24.442 -9.590 1.00 76.69 243 ALA A C 1
ATOM 1827 O O . ALA A 1 243 ? 9.947 24.601 -8.669 1.00 76.69 243 ALA A O 1
ATOM 1828 N N . VAL A 1 244 ? 10.834 23.299 -10.281 1.00 78.50 244 VAL A N 1
ATOM 1829 C CA . VAL A 1 244 ? 10.017 22.108 -9.984 1.00 78.50 244 VAL A CA 1
ATOM 1830 C C . VAL A 1 244 ? 10.348 21.556 -8.594 1.00 78.50 244 VAL A C 1
ATOM 1832 O O . VAL A 1 244 ? 9.447 21.383 -7.783 1.00 78.50 244 VAL A O 1
ATOM 1835 N N . ALA A 1 245 ? 11.632 21.385 -8.265 1.00 73.75 245 ALA A N 1
ATOM 1836 C CA . ALA A 1 245 ? 12.036 20.887 -6.949 1.00 73.75 245 ALA A CA 1
ATOM 1837 C C . ALA A 1 245 ? 11.632 21.828 -5.798 1.00 73.75 245 ALA A C 1
ATOM 1839 O O . ALA A 1 245 ? 11.174 21.374 -4.751 1.00 73.75 245 ALA A O 1
ATOM 1840 N N . VAL A 1 246 ? 11.750 23.149 -5.987 1.00 76.31 246 VAL A N 1
ATOM 1841 C CA . VAL A 1 246 ? 11.285 24.137 -4.997 1.00 76.31 246 VAL A CA 1
ATOM 1842 C C . VAL A 1 246 ? 9.768 24.054 -4.815 1.00 76.31 246 VAL A C 1
ATOM 1844 O O . VAL A 1 246 ? 9.288 24.112 -3.682 1.00 76.31 246 VAL A O 1
ATOM 1847 N N . GLN A 1 247 ? 9.014 23.883 -5.902 1.00 83.12 247 GLN A N 1
ATOM 1848 C CA . GLN A 1 247 ? 7.563 23.736 -5.841 1.00 83.12 247 GLN A CA 1
ATOM 1849 C C . GLN A 1 247 ? 7.147 22.455 -5.100 1.00 83.12 247 GLN A C 1
ATOM 1851 O O . GLN A 1 247 ? 6.255 22.518 -4.254 1.00 83.12 247 GLN A O 1
ATOM 1856 N N . ASP A 1 248 ? 7.832 21.333 -5.337 1.00 78.69 248 ASP A N 1
ATOM 1857 C CA . ASP A 1 248 ? 7.578 20.060 -4.650 1.00 78.69 248 ASP A CA 1
ATOM 1858 C C . ASP A 1 248 ? 7.831 20.168 -3.136 1.00 78.69 248 ASP A C 1
ATOM 1860 O O . ASP A 1 248 ? 7.037 19.682 -2.324 1.00 78.69 248 ASP A O 1
ATOM 1864 N N . VAL A 1 249 ? 8.903 20.861 -2.730 1.00 75.38 249 VAL A N 1
ATOM 1865 C CA . VAL A 1 249 ? 9.208 21.119 -1.311 1.00 75.38 249 VAL A CA 1
ATOM 1866 C C . VAL A 1 249 ? 8.140 22.008 -0.669 1.00 75.38 249 VAL A C 1
ATOM 1868 O O . VAL A 1 249 ? 7.700 21.732 0.449 1.00 75.38 249 VAL A O 1
ATOM 1871 N N . LEU A 1 250 ? 7.687 23.058 -1.360 1.00 78.50 250 LEU A N 1
ATOM 1872 C CA . LEU A 1 250 ? 6.612 23.927 -0.870 1.00 78.50 250 LEU A CA 1
ATOM 1873 C C . LEU A 1 250 ? 5.289 23.164 -0.714 1.00 78.50 250 LEU A C 1
ATOM 1875 O O . LEU A 1 250 ? 4.592 23.342 0.289 1.00 78.50 250 LEU A O 1
ATOM 1879 N N . GLU A 1 251 ? 4.960 22.282 -1.658 1.00 84.31 251 GLU A N 1
ATOM 1880 C CA . GLU A 1 251 ? 3.768 21.437 -1.586 1.00 84.31 251 GLU A CA 1
ATOM 1881 C C . GLU A 1 251 ? 3.850 20.442 -0.419 1.00 84.31 251 GLU A C 1
ATOM 1883 O O . GLU A 1 251 ? 2.880 20.273 0.327 1.00 84.31 251 GLU A O 1
ATOM 1888 N N . LEU A 1 252 ? 5.013 19.820 -0.204 1.00 77.62 252 LEU A N 1
ATOM 1889 C CA . LEU A 1 252 ? 5.240 18.930 0.934 1.00 77.62 252 LEU A CA 1
ATOM 1890 C C . LEU A 1 252 ? 5.089 19.674 2.268 1.00 77.62 252 LEU A C 1
ATOM 1892 O O . LEU A 1 252 ? 4.387 19.195 3.160 1.00 77.62 252 LEU A O 1
ATOM 1896 N N . CYS A 1 253 ? 5.681 20.865 2.390 1.00 75.31 253 CYS A N 1
ATOM 1897 C CA . CYS A 1 253 ? 5.535 21.724 3.566 1.00 75.31 253 CYS A CA 1
ATOM 1898 C C . CYS A 1 253 ? 4.067 22.085 3.831 1.00 75.31 253 CYS A C 1
ATOM 1900 O O . CYS A 1 253 ? 3.606 21.979 4.968 1.00 75.31 253 CYS A O 1
ATOM 1902 N N . SER A 1 254 ? 3.310 22.440 2.788 1.00 77.06 254 SER A N 1
ATOM 1903 C CA . SER A 1 254 ? 1.878 22.737 2.899 1.00 77.06 254 SER A CA 1
ATOM 1904 C C . SER A 1 254 ? 1.071 21.523 3.382 1.00 77.06 254 SER A C 1
ATOM 1906 O O . SER A 1 254 ? 0.255 21.646 4.297 1.00 77.06 254 SER A O 1
ATOM 1908 N N . LYS A 1 255 ? 1.349 20.324 2.850 1.00 77.56 255 LYS A N 1
ATOM 1909 C CA . LYS A 1 255 ? 0.709 19.071 3.294 1.00 77.56 255 LYS A CA 1
ATOM 1910 C C . LYS A 1 255 ? 1.015 18.760 4.758 1.00 77.56 255 LYS A C 1
ATOM 1912 O O . LYS A 1 255 ? 0.114 18.385 5.507 1.00 77.56 255 LYS A O 1
ATOM 1917 N N . VAL A 1 256 ? 2.265 18.940 5.187 1.00 72.00 256 VAL A N 1
ATOM 1918 C CA . VAL A 1 256 ? 2.660 18.756 6.592 1.00 72.00 256 VAL A CA 1
ATOM 1919 C C . VAL A 1 256 ? 1.946 19.763 7.492 1.00 72.00 256 VAL A C 1
ATOM 1921 O O . VAL A 1 256 ? 1.429 19.376 8.541 1.00 72.00 256 VAL A O 1
ATOM 1924 N N . GLN A 1 257 ? 1.855 21.028 7.081 1.00 75.62 257 GLN A N 1
ATOM 1925 C CA . GLN A 1 257 ? 1.143 22.070 7.822 1.00 75.62 257 GLN A CA 1
ATOM 1926 C C . GLN A 1 257 ? -0.360 21.771 7.965 1.00 75.62 257 GLN A C 1
ATOM 1928 O O . GLN A 1 257 ? -0.914 21.922 9.055 1.00 75.62 257 GLN A O 1
ATOM 1933 N N . ALA A 1 258 ? -1.005 21.272 6.906 1.00 75.75 258 ALA A N 1
ATOM 1934 C CA . ALA A 1 258 ? -2.412 20.870 6.932 1.00 75.75 258 ALA A CA 1
ATOM 1935 C C . ALA A 1 258 ? -2.675 19.710 7.911 1.00 75.75 258 ALA A C 1
ATOM 1937 O O . ALA A 1 258 ? -3.648 19.733 8.662 1.00 75.75 258 ALA A O 1
ATOM 1938 N N . VAL A 1 259 ? -1.787 18.711 7.952 1.00 70.31 259 VAL A N 1
ATOM 1939 C CA . VAL A 1 259 ? -1.924 17.546 8.849 1.00 70.31 259 VAL A CA 1
ATOM 1940 C C . VAL A 1 259 ? -1.587 17.895 10.301 1.00 70.31 259 VAL A C 1
ATOM 1942 O O . VAL A 1 259 ? -2.166 17.329 11.225 1.00 70.31 259 VAL A O 1
ATOM 1945 N N . THR A 1 260 ? -0.668 18.836 10.524 1.00 70.81 260 THR A N 1
ATOM 1946 C CA . THR A 1 260 ? -0.267 19.273 11.873 1.00 70.81 260 THR A CA 1
ATOM 1947 C C . THR A 1 260 ? -1.219 20.295 12.502 1.00 70.81 260 THR A C 1
ATOM 1949 O O . THR A 1 260 ? -0.996 20.704 13.640 1.00 70.81 260 THR A O 1
ATOM 1952 N N . GLY A 1 261 ? -2.307 20.671 11.815 1.00 66.56 261 GLY A N 1
ATOM 1953 C CA . GLY A 1 261 ? -3.308 21.611 12.333 1.00 66.56 261 GLY A CA 1
ATOM 1954 C C . GLY A 1 261 ? -2.791 23.051 12.423 1.00 66.56 261 GLY A C 1
ATOM 1955 O O . GLY A 1 261 ? -3.161 23.790 13.336 1.00 66.56 261 GLY A O 1
ATOM 1956 N N . GLY A 1 262 ? -1.901 23.438 11.504 1.00 53.91 262 GLY A N 1
ATOM 1957 C CA . GLY A 1 262 ? -1.076 24.647 11.559 1.00 53.91 262 GLY A CA 1
ATOM 1958 C C . GLY A 1 262 ? -1.768 26.003 11.374 1.00 53.91 262 GLY A C 1
ATOM 1959 O O . GLY A 1 262 ? -1.076 26.952 11.016 1.00 53.91 262 GLY A O 1
ATOM 1960 N N . ASP A 1 263 ? -3.069 26.136 11.642 1.00 54.53 263 ASP A N 1
ATOM 1961 C CA . ASP A 1 263 ? -3.776 27.420 11.487 1.00 54.53 263 ASP A CA 1
ATOM 1962 C C . ASP A 1 263 ? -3.752 28.312 12.740 1.00 54.53 263 ASP A C 1
ATOM 1964 O O . ASP A 1 263 ? -4.159 29.467 12.668 1.00 54.53 263 ASP A O 1
ATOM 1968 N N . ASN A 1 264 ? -3.225 27.850 13.885 1.00 50.50 264 ASN A N 1
ATOM 1969 C CA . ASN A 1 264 ? -3.153 28.686 15.099 1.00 50.50 264 ASN A CA 1
ATOM 1970 C C . ASN A 1 264 ? -1.830 28.663 15.874 1.00 50.50 264 ASN A C 1
ATOM 1972 O O . ASN A 1 264 ? -1.694 29.383 16.863 1.00 50.50 264 ASN A O 1
ATOM 1976 N N . ILE A 1 265 ? -0.818 27.919 15.428 1.00 50.50 265 ILE A N 1
ATOM 1977 C CA . ILE A 1 265 ? 0.520 28.025 16.024 1.00 50.50 265 ILE A CA 1
ATOM 1978 C C . ILE A 1 265 ? 1.319 29.013 15.181 1.00 50.50 265 ILE A C 1
ATOM 1980 O O . ILE A 1 265 ? 2.196 28.642 14.405 1.00 50.50 265 ILE A O 1
ATOM 1984 N N . ARG A 1 266 ? 1.003 30.305 15.332 1.00 50.53 266 ARG A N 1
ATOM 1985 C CA . ARG A 1 266 ? 1.950 31.363 14.971 1.00 50.53 266 ARG A CA 1
ATOM 1986 C C . ARG A 1 266 ? 3.266 30.987 15.661 1.00 50.53 266 ARG A C 1
ATOM 1988 O O . ARG A 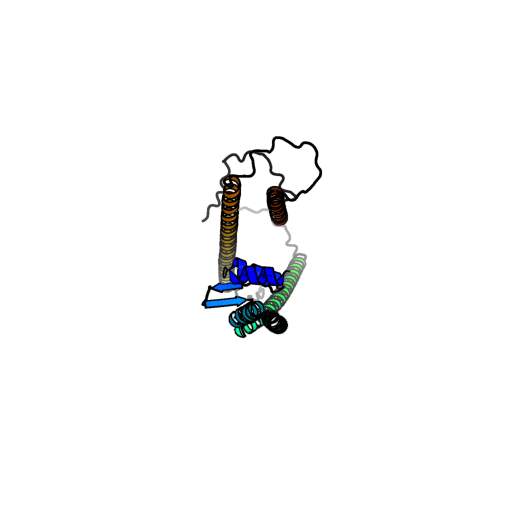1 266 ? 3.227 30.790 16.879 1.00 50.53 266 ARG A O 1
ATOM 1995 N N . PRO A 1 267 ? 4.395 30.836 14.947 1.00 46.53 267 PRO A N 1
ATOM 1996 C CA . PRO A 1 267 ? 5.667 30.594 15.600 1.00 46.53 267 PRO A CA 1
ATOM 1997 C C . PRO A 1 267 ? 5.910 31.811 16.483 1.00 46.53 267 PRO A C 1
ATOM 1999 O O . PRO A 1 267 ? 6.208 32.900 15.993 1.00 46.53 267 PRO A O 1
ATOM 2002 N N . LEU A 1 268 ? 5.671 31.657 17.785 1.00 43.47 268 LEU A N 1
ATOM 2003 C CA . LEU A 1 268 ? 6.096 32.635 18.760 1.00 43.47 268 LEU A CA 1
ATOM 2004 C C . LEU A 1 268 ? 7.616 32.614 18.637 1.00 43.47 268 LEU A C 1
ATOM 2006 O O . LEU A 1 268 ? 8.277 31.692 19.106 1.00 43.47 268 LEU A O 1
ATOM 2010 N N . THR A 1 269 ? 8.166 33.601 17.938 1.00 44.84 269 THR A N 1
ATOM 2011 C CA . THR A 1 269 ? 9.594 33.921 17.862 1.00 44.84 269 THR A CA 1
ATOM 2012 C C . THR A 1 269 ? 10.116 34.403 19.218 1.00 44.84 269 THR A C 1
ATOM 2014 O O . THR A 1 269 ? 10.935 35.314 19.293 1.00 44.84 269 THR A O 1
ATOM 2017 N N . GLU A 1 270 ? 9.635 33.818 20.312 1.00 44.28 270 GLU A N 1
ATOM 2018 C CA . GLU A 1 270 ? 10.332 33.898 21.576 1.00 44.28 270 GLU A CA 1
ATOM 2019 C C . GLU A 1 270 ? 11.456 32.861 21.521 1.00 44.28 270 GLU A C 1
ATOM 2021 O O . GLU A 1 270 ? 11.192 31.677 21.290 1.00 44.28 270 GLU A O 1
ATOM 2026 N N . PRO A 1 271 ? 12.725 33.275 21.677 1.00 44.97 271 PRO A N 1
ATOM 2027 C CA . PRO A 1 271 ? 13.827 32.334 21.752 1.00 44.97 271 PRO A CA 1
ATOM 2028 C C . PRO A 1 271 ? 13.516 31.339 22.868 1.00 44.97 271 PRO A C 1
ATOM 2030 O O . PRO A 1 271 ? 13.286 31.737 24.012 1.00 44.97 271 PRO A O 1
ATOM 2033 N N . LEU A 1 272 ? 13.491 30.048 22.522 1.00 44.72 272 LEU A N 1
ATOM 2034 C CA . LEU A 1 272 ? 13.376 28.946 23.470 1.00 44.72 272 LEU A CA 1
ATOM 2035 C C . LEU A 1 272 ? 14.527 29.067 24.472 1.00 44.72 272 LEU A C 1
ATOM 2037 O O . LEU A 1 272 ? 15.630 28.566 24.260 1.00 44.72 272 LEU A O 1
ATOM 2041 N N . THR A 1 273 ? 14.277 29.771 25.571 1.00 43.28 273 THR A N 1
ATOM 2042 C CA . THR A 1 273 ? 15.184 29.810 26.704 1.00 43.28 273 THR A CA 1
ATOM 2043 C C . THR A 1 273 ? 15.239 28.393 27.253 1.00 43.28 273 THR A C 1
ATOM 2045 O O . THR A 1 273 ? 14.234 27.809 27.664 1.00 43.28 273 THR A O 1
ATOM 2048 N N . ALA A 1 274 ? 16.427 27.798 27.191 1.00 48.16 274 ALA A N 1
ATOM 2049 C CA . ALA A 1 274 ? 16.715 26.488 27.747 1.00 48.16 274 ALA A CA 1
ATOM 2050 C C . ALA A 1 274 ? 16.373 26.488 29.248 1.00 48.16 274 ALA A C 1
ATOM 2052 O O . ALA A 1 274 ? 17.179 26.912 30.069 1.00 48.16 274 ALA A O 1
ATOM 2053 N N . GLY A 1 275 ? 15.157 26.072 29.624 1.00 47.28 275 GLY A N 1
ATOM 2054 C CA . GLY A 1 275 ? 14.728 26.258 31.014 1.00 47.28 275 GLY A CA 1
ATOM 2055 C C . GLY A 1 275 ? 13.497 25.504 31.505 1.00 47.28 275 GLY A C 1
ATOM 2056 O O . GLY A 1 275 ? 13.267 25.487 32.710 1.00 47.28 275 GLY A O 1
ATOM 2057 N N . ARG A 1 276 ? 12.714 24.829 30.656 1.00 40.91 276 ARG A N 1
ATOM 2058 C CA . ARG A 1 276 ? 11.562 24.036 31.128 1.00 40.91 276 ARG A CA 1
ATOM 2059 C C . ARG A 1 276 ? 11.646 22.600 30.641 1.00 40.91 276 ARG A C 1
ATOM 2061 O O . ARG A 1 276 ? 10.926 22.165 29.751 1.00 40.91 276 ARG A O 1
ATOM 2068 N N . ARG A 1 277 ? 12.555 21.846 31.265 1.00 50.00 277 ARG A N 1
ATOM 2069 C CA . ARG A 1 277 ? 12.515 20.382 31.225 1.00 50.00 277 ARG A CA 1
ATOM 2070 C C . ARG A 1 277 ? 11.180 19.938 31.815 1.00 50.00 277 ARG A C 1
ATOM 2072 O O . ARG A 1 277 ? 10.918 20.165 32.994 1.00 50.00 277 ARG A O 1
ATOM 2079 N N . CYS A 1 278 ? 10.367 19.290 30.991 1.00 39.53 278 CYS A N 1
ATOM 2080 C CA . CYS A 1 278 ? 9.241 18.485 31.427 1.00 39.53 278 CYS A CA 1
ATOM 2081 C C . CYS A 1 278 ? 9.795 17.389 32.358 1.00 39.53 278 CYS A C 1
ATOM 2083 O O . CYS A 1 278 ? 10.350 16.392 31.898 1.00 39.53 278 CYS A O 1
ATOM 2085 N N . ARG A 1 279 ? 9.738 17.594 33.680 1.00 46.88 279 ARG A N 1
ATOM 2086 C CA . ARG A 1 279 ? 9.947 16.519 34.657 1.00 46.88 279 ARG A CA 1
ATOM 2087 C C . ARG A 1 279 ? 8.663 15.695 34.709 1.00 46.88 279 ARG A C 1
ATOM 2089 O O . ARG A 1 279 ? 7.906 15.792 35.667 1.00 46.88 279 ARG A O 1
ATOM 2096 N N . ALA A 1 280 ? 8.425 14.879 33.687 1.00 38.47 280 ALA A N 1
ATOM 2097 C CA . ALA A 1 280 ? 7.603 13.694 33.879 1.00 38.47 280 ALA A CA 1
ATOM 2098 C C . ALA A 1 280 ? 8.437 12.741 34.748 1.00 38.47 280 ALA A C 1
ATOM 2100 O O . ALA A 1 280 ? 9.333 12.048 34.267 1.00 38.47 280 ALA A O 1
ATOM 2101 N N . LYS A 1 281 ? 8.243 12.831 36.067 1.00 48.03 281 LYS A N 1
ATOM 2102 C CA . LYS A 1 281 ? 8.784 11.877 37.031 1.00 48.03 281 LYS A CA 1
ATOM 2103 C C . LYS A 1 281 ? 7.935 10.616 36.892 1.00 48.03 281 LYS A C 1
ATOM 2105 O O . LYS A 1 281 ? 6.841 10.566 37.437 1.00 48.03 281 LYS A O 1
ATOM 2110 N N . TRP A 1 282 ? 8.418 9.656 36.115 1.00 36.03 282 TRP A N 1
ATOM 2111 C CA . TRP A 1 282 ? 7.879 8.301 36.120 1.00 36.03 282 TRP A CA 1
ATOM 2112 C C . TRP A 1 282 ? 8.158 7.717 37.514 1.00 36.03 282 TRP A C 1
ATOM 2114 O O . TRP A 1 282 ? 9.320 7.672 37.930 1.00 36.03 282 TRP A O 1
ATOM 2124 N N . MET A 1 283 ? 7.095 7.422 38.267 1.00 34.19 283 MET A N 1
ATOM 2125 C CA . MET A 1 283 ? 7.138 6.508 39.413 1.00 34.19 283 MET A CA 1
ATOM 2126 C C . MET A 1 283 ? 6.724 5.130 38.930 1.00 34.19 283 MET A C 1
ATOM 2128 O O . MET A 1 283 ? 5.839 5.091 38.047 1.00 34.19 283 MET A O 1
#

Foldseek 3Di:
DLQVQLLVLVVVQDLVSPLSSCVSLVHHSPDWDGDRPPFTDHLNDTCPVLVVQLSVCVVVVVVVSNVVSSVVVVVVNVPRPCPPVNVVVVVVVVVVVVVVVVVVVVVVVVVVVVVVVVVVVVVVVVVVPPPDPPPPDDPDDPDDDDDDDDDDDDDDPPPPDPPPPPVVVVVVVVVVVVVVVVVVVVVVVVVVVVVVVVVVVVVVVVVVVVVVVVVVVVVPPPDDPPPPPDDDDDDDDQPDVVSVVVVVVVVVVVVVCVVVVVPPCPPPPPPPDPDDDPPPPDD